Protein AF-A0A933G8J3-F1 (afdb_monomer_lite)

Secondary structure (DSSP, 8-state):
-HHHHHHHHHHHHHHHHHHHHHHHHHHHT----S-HHHHHHHHHHHHHHHHHHHHHHHHHHHHHTT-S----EETTEEE-S-HHHHHHHHHHHHHHHHHHHHHHHHHHHHHH-PPPSS-HHHHHHHHHHHHHHHHHHHHHHHHHHHHH---TTS--GGGHHHHHHHHHHHS-HHHHHHHHHHTT--TTSPPPPP-SS-HHIIIIIHHHHHHHHHHHHHHHHHHHHTTTS---HHHHHHHHHHHHHHHHHHHHHHHHHHHHHHSTTTHHHHHHHHHSEEEHHHHHHH-TTS--THHHHHH-GGGGGG--PPPS---

Sequence (315 aa):
MRGTSTLVLVVGLVLVAIGGAWIVLQHSSGAQPWGPLLSDNVLFAKSLPFLIGLGILLGLAQALGGNGFRAERRGERVRRFSVATALSHWTMTLGFLLAFATGLTEYLKGVLDVPPPLPSYILYRVHYIGASLVVLTASSLATSWLLSGDRRLLPDLKRFARELRGLAAELPRPLGSVVAGFFGLSMRRPAPPVGQFTSYERLVSFPIWVVLVGLIVLTGLVKAMRYLFPIPGELVSVASVVHVATMVMLAAKLLDHLRYVLSPSRWPLFVAMVTTWMGVKYARARHPGWAIGDEALAAEPSLASKVVAEPADAH

pLDDT: mean 87.59, std 13.93, range [36.5, 98.69]

Foldseek 3Di:
DVVVLVVLLVQLVVLLVQLVVQLVCLVPVPPDPDDLQLSLLLNLLSNLSNLLSLLSVLLSCCLVVPQVDDLDDDPQKTFLGDPSQLVLVVLLVQLLVQLLVLLVQVVCCVPVVDDRPDDNSVSSNSNSSSLSSLSSSLSSNVNNCVRNVDCVLADPPVCNLLLLLQVLVVDDVVVSVVSCVVVVRDNVDDRPFAESHGSCSHPPLPVLCNVLSVLLSVLVSLCSCVSVDVRDPVSVVVSVVSNSVSSVVVVVSVVVVCVQCVPPLNVQVVVCSNVSMGGNVSCCVRRVNYQHDVSVCVVDVVSVVPDPPDDPDDD

Radius of gyration: 22.68 Å; chains: 1; bounding box: 63×50×71 Å

Structure (mmCIF, N/CA/C/O backbone):
data_AF-A0A933G8J3-F1
#
_entry.id   AF-A0A933G8J3-F1
#
loop_
_atom_site.group_PDB
_atom_site.id
_atom_site.type_symbol
_atom_site.label_atom_id
_atom_site.label_alt_id
_atom_site.label_comp_id
_atom_site.label_asym_id
_atom_site.label_entity_id
_atom_site.label_seq_id
_atom_site.pdbx_PDB_ins_code
_atom_site.Cartn_x
_atom_site.Cartn_y
_atom_site.Cartn_z
_atom_site.occupancy
_atom_site.B_iso_or_equiv
_atom_site.auth_seq_id
_atom_site.auth_comp_id
_atom_site.auth_asym_id
_atom_site.auth_atom_id
_atom_site.pdbx_PDB_model_num
ATOM 1 N N . MET A 1 1 ? -4.229 -26.229 6.604 1.00 60.59 1 MET A N 1
ATOM 2 C CA . MET A 1 1 ? -3.249 -25.132 6.801 1.00 60.59 1 MET A CA 1
ATOM 3 C C . MET A 1 1 ? -1.822 -25.522 6.418 1.00 60.59 1 MET A C 1
ATOM 5 O O . MET A 1 1 ? -1.248 -24.799 5.621 1.00 60.59 1 MET A O 1
ATOM 9 N N . ARG A 1 2 ? -1.255 -26.650 6.892 1.00 75.00 2 ARG A N 1
ATOM 10 C CA . ARG A 1 2 ? 0.147 -27.028 6.584 1.00 75.00 2 ARG A CA 1
ATOM 11 C C . ARG A 1 2 ? 0.465 -27.100 5.076 1.00 75.00 2 ARG A C 1
ATOM 13 O O . ARG A 1 2 ? 1.416 -26.465 4.651 1.00 75.00 2 ARG A O 1
ATOM 20 N N . GLY A 1 3 ? -0.374 -27.757 4.265 1.00 84.75 3 GLY A N 1
ATOM 21 C CA . GLY A 1 3 ? -0.145 -27.871 2.813 1.00 84.75 3 GLY A CA 1
ATOM 22 C C . GLY A 1 3 ? -0.134 -26.532 2.060 1.00 84.75 3 GLY A C 1
ATOM 23 O O . GLY A 1 3 ? 0.750 -26.290 1.246 1.00 84.75 3 GLY A O 1
ATOM 24 N N . THR A 1 4 ? -1.065 -25.624 2.374 1.00 86.88 4 THR A N 1
ATOM 25 C CA . THR A 1 4 ? -1.139 -24.291 1.748 1.00 86.88 4 THR A CA 1
ATOM 26 C C . THR A 1 4 ? 0.080 -23.435 2.089 1.00 86.88 4 THR A C 1
ATOM 28 O O . THR A 1 4 ? 0.651 -22.809 1.203 1.00 86.88 4 THR A O 1
ATOM 31 N N . SER A 1 5 ? 0.518 -23.431 3.352 1.00 88.75 5 SER A N 1
ATOM 32 C CA . SER A 1 5 ? 1.710 -22.683 3.771 1.00 88.75 5 SER A CA 1
ATOM 33 C C . SER A 1 5 ? 2.990 -23.219 3.124 1.00 88.75 5 SER A C 1
ATOM 35 O O . SER A 1 5 ? 3.825 -22.421 2.708 1.00 88.75 5 SER A O 1
ATOM 37 N N . THR A 1 6 ? 3.133 -24.542 2.983 1.00 91.31 6 THR A N 1
ATOM 38 C CA . THR A 1 6 ? 4.272 -25.155 2.279 1.00 91.31 6 THR A CA 1
ATOM 39 C C . THR A 1 6 ? 4.284 -24.788 0.798 1.00 91.31 6 THR A C 1
ATOM 41 O O . THR A 1 6 ? 5.331 -24.415 0.280 1.00 91.31 6 THR A O 1
ATOM 44 N N . LEU A 1 7 ? 3.130 -24.827 0.123 1.00 93.25 7 LEU A N 1
ATOM 45 C CA . LEU A 1 7 ? 3.035 -24.410 -1.278 1.00 93.25 7 LEU A CA 1
ATOM 46 C C . LEU A 1 7 ? 3.449 -22.943 -1.454 1.00 93.25 7 LEU A C 1
ATOM 48 O O . LEU A 1 7 ? 4.270 -22.636 -2.313 1.00 93.25 7 LEU A O 1
ATOM 52 N N . VAL A 1 8 ? 2.925 -22.047 -0.613 1.00 93.62 8 VAL A N 1
ATOM 53 C CA . VAL A 1 8 ? 3.266 -20.616 -0.646 1.00 93.62 8 VAL A CA 1
ATOM 54 C C . VAL A 1 8 ? 4.757 -20.386 -0.381 1.00 93.62 8 VAL A C 1
ATOM 56 O O . VAL A 1 8 ? 5.373 -19.573 -1.069 1.00 93.62 8 VAL A O 1
ATOM 59 N N . LEU A 1 9 ? 5.355 -21.124 0.561 1.00 94.94 9 LEU A N 1
ATOM 60 C CA . LEU A 1 9 ? 6.795 -21.079 0.824 1.00 94.94 9 LEU A CA 1
ATOM 61 C C . LEU A 1 9 ? 7.604 -21.471 -0.418 1.00 94.94 9 LEU A C 1
ATOM 63 O O . LEU A 1 9 ? 8.503 -20.733 -0.813 1.00 94.94 9 LEU A O 1
ATOM 67 N N . VAL A 1 10 ? 7.274 -22.606 -1.042 1.00 96.19 10 VAL A N 1
ATOM 68 C CA . VAL A 1 10 ? 7.973 -23.098 -2.239 1.00 96.19 10 VAL A CA 1
ATOM 69 C C . VAL A 1 10 ? 7.855 -22.093 -3.381 1.00 96.19 10 VAL A C 1
ATOM 71 O O . VAL A 1 10 ? 8.866 -21.741 -3.980 1.00 96.19 10 VAL A O 1
ATOM 74 N N . VAL A 1 11 ? 6.653 -21.569 -3.642 1.00 96.56 11 VAL A N 1
ATOM 75 C CA . VAL A 1 11 ? 6.435 -20.541 -4.673 1.00 96.56 11 VAL A CA 1
ATOM 76 C C . VAL A 1 11 ? 7.271 -19.290 -4.391 1.00 96.56 11 VAL A C 1
ATOM 78 O O . VAL A 1 11 ? 7.955 -18.803 -5.290 1.00 96.56 11 VAL A O 1
ATOM 81 N N . GLY A 1 12 ? 7.266 -18.794 -3.150 1.00 95.69 12 GLY A N 1
ATOM 82 C CA . GLY A 1 12 ? 8.074 -17.641 -2.751 1.00 95.69 12 GLY A CA 1
ATOM 83 C C . GLY A 1 12 ? 9.571 -17.866 -2.982 1.00 95.69 12 GLY A C 1
ATOM 84 O O . GLY A 1 12 ? 10.225 -17.029 -3.602 1.00 95.69 12 GLY A O 1
ATOM 85 N N . LEU A 1 13 ? 10.103 -19.017 -2.555 1.00 97.44 13 LEU A N 1
ATOM 86 C CA . LEU A 1 13 ? 11.516 -19.376 -2.730 1.00 97.44 13 LEU A CA 1
ATOM 87 C C . LEU A 1 13 ? 11.907 -19.516 -4.205 1.00 97.44 13 LEU A C 1
ATOM 89 O O . LEU A 1 13 ? 12.947 -19.000 -4.608 1.00 97.44 13 LEU A O 1
ATOM 93 N N . VAL A 1 14 ? 11.072 -20.169 -5.019 1.00 97.44 14 VAL A N 1
ATOM 94 C CA . VAL A 1 14 ? 11.313 -20.331 -6.462 1.00 97.44 14 VAL A CA 1
ATOM 95 C C . VAL A 1 14 ? 11.359 -18.971 -7.158 1.00 97.44 14 VAL A C 1
ATOM 97 O O . VAL A 1 14 ? 12.277 -18.713 -7.933 1.00 97.44 14 VAL A O 1
ATOM 100 N N . LEU A 1 15 ? 10.419 -18.073 -6.855 1.00 97.19 15 LEU A N 1
ATOM 101 C CA . LEU A 1 15 ? 10.388 -16.734 -7.445 1.00 97.19 15 LEU A CA 1
ATOM 102 C C . LEU A 1 15 ? 11.595 -15.878 -7.031 1.00 97.19 15 LEU A C 1
ATOM 104 O O . LEU A 1 15 ? 12.175 -15.198 -7.881 1.00 97.19 15 LEU A O 1
ATOM 108 N N . VAL A 1 16 ? 12.018 -15.958 -5.763 1.00 97.31 16 VAL A N 1
ATOM 109 C CA . VAL A 1 16 ? 13.254 -15.316 -5.283 1.00 97.31 16 VAL A CA 1
ATOM 110 C C . VAL A 1 16 ? 14.476 -15.872 -6.010 1.00 97.31 16 VAL A C 1
ATOM 112 O O . VAL A 1 16 ? 15.290 -15.091 -6.498 1.00 97.31 16 VAL A O 1
ATOM 115 N N . ALA A 1 17 ? 14.600 -17.194 -6.130 1.00 96.00 17 ALA A N 1
ATOM 116 C CA . ALA A 1 17 ? 15.738 -17.825 -6.795 1.00 96.00 17 ALA A CA 1
ATOM 117 C C . ALA A 1 17 ? 15.809 -17.450 -8.283 1.00 96.00 17 ALA A C 1
ATOM 119 O O . ALA A 1 17 ? 16.858 -17.017 -8.758 1.00 96.00 17 ALA A O 1
ATOM 120 N N . ILE A 1 18 ? 14.684 -17.543 -9.002 1.00 93.81 18 ILE A N 1
ATOM 121 C CA . ILE A 1 18 ? 14.598 -17.179 -10.423 1.00 93.81 18 ILE A CA 1
ATOM 122 C C . ILE A 1 18 ? 14.918 -15.695 -10.612 1.00 93.81 18 ILE A C 1
ATOM 124 O O . ILE A 1 18 ? 15.780 -15.350 -11.418 1.00 93.81 18 ILE A O 1
ATOM 128 N N . GLY A 1 19 ? 14.255 -14.804 -9.870 1.00 91.75 19 GLY A N 1
ATOM 129 C CA . GLY A 1 19 ? 14.480 -13.365 -9.999 1.00 91.75 19 GLY A CA 1
ATOM 130 C C . GLY A 1 19 ? 15.902 -12.949 -9.606 1.00 91.75 19 GLY A C 1
ATOM 131 O O . GLY A 1 19 ? 16.514 -12.133 -10.291 1.00 91.75 19 GLY A O 1
ATOM 132 N N . GLY A 1 20 ? 16.462 -13.556 -8.556 1.00 91.94 20 GLY A N 1
ATOM 133 C CA . GLY A 1 20 ? 17.846 -13.335 -8.135 1.00 91.94 20 GLY A CA 1
ATOM 134 C C . GLY A 1 20 ? 18.851 -13.779 -9.198 1.00 91.94 20 GLY A C 1
ATOM 135 O O . GLY A 1 20 ? 19.760 -13.019 -9.536 1.00 91.94 20 GLY A O 1
ATOM 136 N N . ALA A 1 21 ? 18.644 -14.957 -9.794 1.00 91.81 21 ALA A N 1
ATOM 137 C CA . ALA A 1 21 ? 19.464 -15.437 -10.902 1.00 91.81 21 ALA A CA 1
ATOM 138 C C . ALA A 1 21 ? 19.409 -14.477 -12.100 1.00 91.81 21 ALA A C 1
ATOM 140 O O . ALA A 1 21 ? 20.453 -14.136 -12.647 1.00 91.81 21 ALA A O 1
ATOM 141 N N . TRP A 1 22 ? 18.227 -13.967 -12.467 1.00 88.69 22 TRP A N 1
ATOM 142 C CA . TRP A 1 22 ? 18.093 -12.984 -13.548 1.00 88.69 22 TRP A CA 1
ATOM 143 C C . TRP A 1 22 ? 18.853 -11.684 -13.285 1.00 88.69 22 TRP A C 1
ATOM 145 O O . TRP A 1 22 ? 19.481 -11.158 -14.204 1.00 88.69 22 TRP A O 1
ATOM 155 N N . ILE A 1 23 ? 18.821 -11.174 -12.052 1.00 86.50 23 ILE A N 1
ATOM 156 C CA . ILE A 1 23 ? 19.564 -9.966 -11.665 1.00 86.50 23 ILE A CA 1
ATOM 157 C C . ILE A 1 23 ? 21.076 -10.208 -11.794 1.00 86.50 23 ILE A C 1
ATOM 159 O O . ILE A 1 23 ? 21.775 -9.402 -12.414 1.00 86.50 23 ILE A O 1
ATOM 163 N N . VAL A 1 24 ? 21.578 -11.333 -11.272 1.00 87.62 24 VAL A N 1
ATOM 164 C CA . VAL A 1 24 ? 23.007 -11.691 -11.331 1.00 87.62 24 VAL A CA 1
ATOM 165 C C . VAL A 1 24 ? 23.466 -11.931 -12.768 1.00 87.62 24 VAL A C 1
ATOM 167 O O . VAL A 1 24 ? 24.502 -11.405 -13.174 1.00 87.62 24 VAL A O 1
ATOM 170 N N . LEU A 1 25 ? 22.694 -12.675 -13.563 1.00 86.94 25 LEU A N 1
ATOM 171 C CA . LEU A 1 25 ? 22.991 -12.929 -14.976 1.00 86.94 25 LEU A CA 1
ATOM 172 C C . LEU A 1 25 ? 23.020 -11.626 -15.779 1.00 86.94 25 LEU A C 1
ATOM 174 O O . LEU A 1 25 ? 23.928 -11.418 -16.579 1.00 86.94 25 LEU A O 1
ATOM 178 N N . GLN A 1 26 ? 22.080 -10.709 -15.532 1.00 82.94 26 GLN A N 1
ATOM 179 C CA . GLN A 1 26 ? 22.076 -9.410 -16.202 1.00 82.94 26 GLN A CA 1
ATOM 180 C C . GLN A 1 26 ? 23.323 -8.590 -15.849 1.00 82.94 26 GLN A C 1
ATOM 182 O O . GLN A 1 26 ? 23.945 -8.023 -16.746 1.00 82.94 26 GLN A O 1
ATOM 187 N N . HIS A 1 27 ? 23.698 -8.535 -14.568 1.00 79.94 27 HIS A N 1
ATOM 188 C CA . HIS A 1 27 ? 24.878 -7.797 -14.116 1.00 79.94 27 HIS A CA 1
ATOM 189 C C . HIS A 1 27 ? 26.185 -8.396 -14.659 1.00 79.94 27 HIS A C 1
ATOM 191 O O . HIS A 1 27 ? 27.044 -7.664 -15.142 1.00 79.94 27 HIS A O 1
ATOM 197 N N . SER A 1 28 ? 26.313 -9.724 -14.629 1.00 83.62 28 SER A N 1
ATOM 198 C CA . SER A 1 28 ? 27.520 -10.446 -15.062 1.00 83.62 28 SER A CA 1
ATOM 199 C C . SER A 1 28 ? 27.681 -10.549 -16.578 1.00 83.62 28 SER A C 1
ATOM 201 O O . SER A 1 28 ? 28.798 -10.724 -17.052 1.00 83.62 28 SER A O 1
ATOM 203 N N . SER A 1 29 ? 26.601 -10.408 -17.354 1.00 80.44 29 SER A N 1
ATOM 204 C CA . SER A 1 29 ? 26.656 -10.547 -18.815 1.00 80.44 29 SER A CA 1
ATOM 205 C C . SER A 1 29 ? 27.529 -9.506 -19.525 1.00 80.44 29 SER A C 1
ATOM 207 O O . SER A 1 29 ? 27.867 -9.706 -20.688 1.00 80.44 29 SER A O 1
ATOM 209 N N . GLY A 1 30 ? 27.822 -8.360 -18.893 1.00 70.75 30 GLY A N 1
ATOM 210 C CA . GLY A 1 30 ? 28.474 -7.214 -19.548 1.00 70.75 30 GLY A CA 1
ATOM 211 C C . GLY A 1 30 ? 27.665 -6.608 -20.711 1.00 70.75 30 GLY A C 1
ATOM 212 O O . GLY A 1 30 ? 28.054 -5.592 -21.282 1.00 70.75 30 GLY A O 1
ATOM 213 N N . ALA A 1 31 ? 26.515 -7.199 -21.048 1.00 63.09 31 ALA A N 1
ATOM 214 C CA . ALA A 1 31 ? 25.652 -6.826 -22.150 1.00 63.09 31 ALA A CA 1
ATOM 215 C C . ALA A 1 31 ? 24.645 -5.777 -21.672 1.00 63.09 31 ALA A C 1
ATOM 217 O O . ALA A 1 31 ? 23.522 -6.082 -21.269 1.00 63.09 31 ALA A O 1
ATOM 218 N N . GLN A 1 32 ? 25.059 -4.515 -21.715 1.00 65.06 32 GLN A N 1
ATOM 219 C CA . GLN A 1 32 ? 24.147 -3.378 -21.589 1.00 65.06 32 GLN A CA 1
ATOM 220 C C . GLN A 1 32 ? 24.348 -2.421 -22.774 1.00 65.06 32 GLN A C 1
ATOM 222 O O . GLN A 1 32 ? 24.765 -1.284 -22.570 1.00 65.06 32 GLN A O 1
ATOM 227 N N . PRO A 1 33 ? 24.058 -2.831 -24.027 1.00 58.16 33 PRO A N 1
ATOM 228 C CA . PRO A 1 33 ? 24.183 -1.953 -25.196 1.00 58.16 33 PRO A CA 1
ATOM 229 C C . PRO A 1 33 ? 23.057 -0.897 -25.266 1.00 58.16 33 PRO A C 1
ATOM 231 O O . PRO A 1 33 ? 22.777 -0.346 -26.327 1.00 58.16 33 PRO A O 1
ATOM 234 N N . TRP A 1 34 ? 22.356 -0.647 -24.157 1.00 75.12 34 TRP A N 1
ATOM 235 C CA . TRP A 1 34 ? 21.139 0.153 -24.098 1.00 75.12 34 TRP A CA 1
ATOM 236 C C . TRP A 1 34 ? 21.378 1.475 -23.374 1.00 75.12 34 TRP A C 1
ATOM 238 O O . TRP A 1 34 ? 22.158 1.550 -22.427 1.00 75.12 34 TRP A O 1
ATOM 248 N N . GLY A 1 35 ? 20.642 2.516 -23.771 1.00 82.00 35 GLY A N 1
ATOM 249 C CA . GLY A 1 35 ? 20.628 3.774 -23.028 1.00 82.00 35 GLY A CA 1
ATOM 250 C C . GLY A 1 35 ? 20.136 3.584 -21.579 1.00 82.00 35 GLY A C 1
ATOM 251 O O . GLY A 1 35 ? 19.367 2.651 -21.317 1.00 82.00 35 GLY A O 1
ATOM 252 N N . PRO A 1 36 ? 20.505 4.482 -20.640 1.00 80.75 36 PRO A N 1
ATOM 253 C CA . PRO A 1 36 ? 20.225 4.323 -19.207 1.00 80.75 36 PRO A CA 1
ATOM 254 C C . PRO A 1 36 ? 18.758 4.015 -18.879 1.00 80.75 36 PRO A C 1
ATOM 256 O O . PRO A 1 36 ? 18.474 3.128 -18.084 1.00 80.75 36 PRO A O 1
ATOM 259 N N . LEU A 1 37 ? 17.818 4.679 -19.560 1.00 83.88 37 LEU A N 1
ATOM 260 C CA . LEU A 1 37 ? 16.379 4.477 -19.363 1.00 83.88 37 LEU A CA 1
ATOM 261 C C . LEU A 1 37 ? 15.915 3.063 -19.725 1.00 83.88 37 LEU A C 1
ATOM 263 O O . LEU A 1 37 ? 15.152 2.453 -18.981 1.00 83.88 37 LEU A O 1
ATOM 267 N N . LEU A 1 38 ? 16.352 2.538 -20.873 1.00 86.12 38 LEU A N 1
ATOM 268 C CA . LEU A 1 38 ? 15.964 1.196 -21.306 1.00 86.12 38 LEU A CA 1
ATOM 269 C C . LEU A 1 38 ? 16.591 0.135 -20.394 1.00 86.12 38 LEU A C 1
ATOM 271 O O . LEU A 1 38 ? 15.916 -0.831 -20.047 1.00 86.12 38 LEU A O 1
ATOM 275 N N . SER A 1 39 ? 17.834 0.354 -19.955 1.00 85.25 39 SER A N 1
ATOM 276 C CA . SER A 1 39 ? 18.496 -0.514 -18.977 1.00 85.25 39 SER A CA 1
ATOM 277 C C . SER A 1 39 ? 17.722 -0.572 -17.654 1.00 85.25 39 SER A C 1
ATOM 279 O O . SER A 1 39 ? 17.385 -1.664 -17.193 1.00 85.25 39 SER A O 1
ATOM 281 N N . ASP A 1 40 ? 17.341 0.584 -17.099 1.00 86.62 40 ASP A N 1
ATOM 282 C CA . ASP A 1 40 ? 16.584 0.662 -15.844 1.00 86.62 40 ASP A CA 1
ATOM 283 C C . ASP A 1 40 ? 15.207 -0.025 -15.969 1.00 86.62 40 ASP A C 1
ATOM 285 O O . ASP A 1 40 ? 14.792 -0.764 -15.073 1.00 86.62 40 ASP A O 1
ATOM 289 N N . ASN A 1 41 ? 14.521 0.151 -17.106 1.00 89.69 41 ASN A N 1
ATOM 290 C CA . ASN A 1 41 ? 13.234 -0.495 -17.389 1.00 89.69 41 ASN A CA 1
ATOM 291 C C . ASN A 1 41 ? 13.338 -2.027 -17.410 1.00 89.69 41 ASN A C 1
ATOM 293 O O . ASN A 1 41 ? 12.527 -2.719 -16.792 1.00 89.69 41 ASN A O 1
ATOM 297 N N . VAL A 1 42 ? 14.332 -2.556 -18.131 1.00 89.56 42 VAL A N 1
ATOM 298 C CA . VAL A 1 42 ? 14.564 -4.003 -18.246 1.00 89.56 42 VAL A CA 1
ATOM 299 C C . VAL A 1 42 ? 14.980 -4.581 -16.896 1.00 89.56 42 VAL A C 1
ATOM 301 O O . VAL A 1 42 ? 14.481 -5.640 -16.512 1.00 89.56 42 VAL A O 1
ATOM 304 N N . LEU A 1 43 ? 15.850 -3.889 -16.154 1.00 88.56 43 LEU A N 1
ATOM 305 C CA . LEU A 1 43 ? 16.279 -4.319 -14.825 1.00 88.56 43 LEU A CA 1
ATOM 306 C C . LEU A 1 43 ? 15.098 -4.396 -13.852 1.00 88.56 43 LEU A C 1
ATOM 308 O O . LEU A 1 43 ? 14.944 -5.411 -13.172 1.00 88.56 43 LEU A O 1
ATOM 312 N N . PHE A 1 44 ? 14.245 -3.368 -13.814 1.00 92.50 44 PHE A N 1
ATOM 313 C CA . PHE A 1 44 ? 13.044 -3.381 -12.981 1.00 92.50 44 PHE A CA 1
ATOM 314 C C . PHE A 1 44 ? 12.099 -4.521 -13.375 1.00 92.50 44 PHE A C 1
ATOM 316 O O . PHE A 1 44 ? 11.675 -5.290 -12.519 1.00 92.50 44 PHE A O 1
ATOM 323 N N . ALA A 1 45 ? 11.819 -4.700 -14.669 1.00 93.44 45 ALA A N 1
ATOM 324 C CA . ALA A 1 45 ? 10.947 -5.782 -15.124 1.00 93.44 45 ALA A CA 1
ATOM 325 C C . ALA A 1 45 ? 11.492 -7.171 -14.733 1.00 93.44 45 ALA A C 1
ATOM 327 O O . ALA A 1 45 ? 10.736 -8.032 -14.280 1.00 93.44 45 ALA A O 1
ATOM 328 N N . LYS A 1 46 ? 12.811 -7.382 -14.843 1.00 91.50 46 LYS A N 1
ATOM 329 C CA . LYS A 1 46 ? 13.471 -8.638 -14.448 1.00 91.50 46 LYS A CA 1
ATOM 330 C C . LYS A 1 46 ? 13.536 -8.847 -12.935 1.00 91.50 46 LYS A C 1
ATOM 332 O O . LYS A 1 46 ? 13.625 -9.994 -12.501 1.00 91.50 46 LYS A O 1
ATOM 337 N N . SER A 1 47 ? 13.477 -7.786 -12.129 1.00 92.94 47 SER A N 1
ATOM 338 C CA . SER A 1 47 ? 13.482 -7.897 -10.665 1.00 92.94 47 SER A CA 1
ATOM 339 C C . SER A 1 47 ? 12.100 -8.198 -10.073 1.00 92.94 47 SER A C 1
ATOM 341 O O . SER A 1 47 ? 12.013 -8.619 -8.918 1.00 92.94 47 SER A O 1
ATOM 343 N N . LEU A 1 48 ? 11.016 -8.064 -10.848 1.00 95.38 48 LEU A N 1
ATOM 344 C CA . LEU A 1 48 ? 9.648 -8.309 -10.374 1.00 95.38 48 LEU A CA 1
ATOM 345 C C . LEU A 1 48 ? 9.436 -9.703 -9.756 1.00 95.38 48 LEU A C 1
ATOM 347 O O . LEU A 1 48 ? 8.871 -9.752 -8.661 1.00 95.38 48 LEU A O 1
ATOM 351 N N . PRO A 1 49 ? 9.900 -10.828 -10.346 1.00 96.31 49 PRO A N 1
ATOM 352 C CA . PRO A 1 49 ? 9.780 -12.137 -9.703 1.00 96.31 49 PRO A CA 1
ATOM 353 C C . PRO A 1 49 ? 10.465 -12.179 -8.334 1.00 96.31 49 PRO A C 1
ATOM 355 O O . PRO A 1 49 ? 9.887 -12.699 -7.384 1.00 96.31 49 PRO A O 1
ATOM 358 N N . PHE A 1 50 ? 11.645 -11.564 -8.201 1.00 97.06 50 PHE A N 1
ATOM 359 C CA . PHE A 1 50 ? 12.358 -11.491 -6.926 1.00 97.06 50 PHE A CA 1
ATOM 360 C C . PHE A 1 50 ? 11.550 -10.715 -5.881 1.00 97.06 50 PHE A C 1
ATOM 362 O O . PHE A 1 50 ? 11.354 -11.199 -4.768 1.00 97.06 50 PHE A O 1
ATOM 369 N N . LEU A 1 51 ? 11.039 -9.535 -6.245 1.00 97.81 51 LEU A N 1
ATOM 370 C CA . LEU A 1 51 ? 10.254 -8.677 -5.352 1.00 97.81 51 LEU A CA 1
ATOM 371 C C . LEU A 1 51 ? 8.944 -9.341 -4.913 1.00 97.81 51 LEU A C 1
ATOM 373 O O . LEU A 1 51 ? 8.597 -9.302 -3.733 1.00 97.81 51 LEU A O 1
ATOM 377 N N . ILE A 1 52 ? 8.232 -9.975 -5.848 1.00 98.19 52 ILE A N 1
ATOM 378 C CA . ILE A 1 52 ? 6.993 -10.708 -5.562 1.00 98.19 52 ILE A CA 1
ATOM 379 C C . ILE A 1 52 ? 7.295 -11.907 -4.661 1.00 98.19 52 ILE A C 1
ATOM 381 O O . ILE A 1 52 ? 6.626 -12.084 -3.644 1.00 98.19 52 ILE A O 1
ATOM 385 N N . GLY A 1 53 ? 8.324 -12.694 -4.987 1.00 98.06 53 GLY A N 1
ATOM 386 C CA . GLY A 1 53 ? 8.754 -13.838 -4.185 1.00 98.06 53 GLY A CA 1
ATOM 387 C C . GLY A 1 53 ? 9.135 -13.439 -2.761 1.00 98.06 53 GLY A C 1
ATOM 388 O O . GLY A 1 53 ? 8.645 -14.033 -1.801 1.00 98.06 53 GLY A O 1
ATOM 389 N N . LEU A 1 54 ? 9.934 -12.380 -2.603 1.00 98.25 54 LEU A N 1
ATOM 390 C CA . LEU A 1 54 ? 10.310 -11.856 -1.291 1.00 98.25 54 LEU A CA 1
ATOM 391 C C . LEU A 1 54 ? 9.080 -11.360 -0.522 1.00 98.25 54 LEU A C 1
ATOM 393 O O . LEU A 1 54 ? 8.935 -11.654 0.664 1.00 98.25 54 LEU A O 1
ATOM 397 N N . GLY A 1 55 ? 8.161 -10.670 -1.199 1.00 98.06 55 GLY A N 1
ATOM 398 C CA . GLY A 1 55 ? 6.895 -10.238 -0.616 1.00 98.06 55 GLY A CA 1
ATOM 399 C C . GLY A 1 55 ? 6.066 -11.421 -0.119 1.00 98.06 55 GLY A C 1
ATOM 400 O O . GLY A 1 55 ? 5.583 -11.392 1.008 1.00 98.06 55 GLY A O 1
ATOM 401 N N . ILE A 1 56 ? 5.969 -12.500 -0.899 1.00 98.19 56 ILE A N 1
ATOM 402 C CA . ILE A 1 56 ? 5.299 -13.744 -0.495 1.00 98.19 56 ILE A CA 1
ATOM 403 C C . ILE A 1 56 ? 5.928 -14.326 0.779 1.00 98.19 56 ILE A C 1
ATOM 405 O O . ILE A 1 56 ? 5.209 -14.650 1.727 1.00 98.19 56 ILE A O 1
ATOM 409 N N . LEU A 1 57 ? 7.258 -14.417 0.845 1.00 97.25 57 LEU A N 1
ATOM 410 C CA . LEU A 1 57 ? 7.959 -14.939 2.025 1.00 97.25 57 LEU A CA 1
ATOM 411 C C . LEU A 1 57 ? 7.728 -14.070 3.267 1.00 97.25 57 LEU A C 1
ATOM 413 O O . LEU A 1 57 ? 7.462 -14.599 4.349 1.00 97.25 57 LEU A O 1
ATOM 417 N N . LEU A 1 58 ? 7.761 -12.743 3.114 1.00 96.12 58 LEU A N 1
ATOM 418 C CA . LEU A 1 58 ? 7.435 -11.812 4.193 1.00 96.12 58 LEU A CA 1
ATOM 419 C C . LEU A 1 58 ? 5.983 -11.986 4.649 1.00 96.12 58 LEU A C 1
ATOM 421 O O . LEU A 1 58 ? 5.730 -12.091 5.846 1.00 96.12 58 LEU A O 1
ATOM 425 N N . GLY A 1 59 ? 5.031 -12.089 3.723 1.00 94.88 59 GLY A N 1
ATOM 426 C CA . GLY A 1 59 ? 3.620 -12.293 4.047 1.00 94.88 59 GLY A CA 1
ATOM 427 C C . GLY A 1 59 ? 3.349 -13.624 4.753 1.00 94.88 59 GLY A C 1
ATOM 428 O O . GLY A 1 59 ? 2.540 -13.679 5.681 1.00 94.88 59 GLY A O 1
ATOM 429 N N . LEU A 1 60 ? 4.068 -14.685 4.374 1.00 94.25 60 LEU A N 1
ATOM 430 C CA . LEU A 1 60 ? 4.058 -15.967 5.078 1.00 94.25 60 LEU A CA 1
ATOM 431 C C . LEU A 1 60 ? 4.605 -15.822 6.503 1.00 94.25 60 LEU A C 1
ATOM 433 O O . LEU A 1 60 ? 3.942 -16.249 7.448 1.00 94.25 60 LEU A O 1
ATOM 437 N N . ALA A 1 61 ? 5.770 -15.191 6.672 1.00 91.75 61 ALA A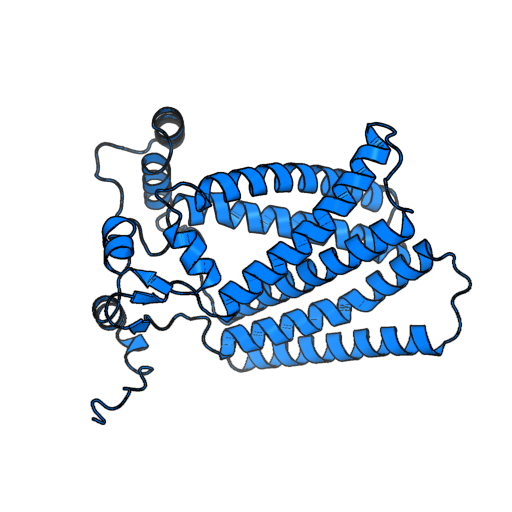 N 1
ATOM 438 C CA . ALA A 1 61 ? 6.358 -14.948 7.989 1.00 91.75 61 ALA A CA 1
ATOM 439 C C . ALA A 1 61 ? 5.411 -14.134 8.886 1.00 91.75 61 ALA A C 1
ATOM 441 O O . ALA A 1 61 ? 5.222 -14.457 10.057 1.00 91.75 61 ALA A O 1
ATOM 442 N N . GLN A 1 62 ? 4.739 -13.135 8.317 1.00 90.25 62 GLN A N 1
ATOM 443 C CA . GLN A 1 62 ? 3.718 -12.339 8.991 1.00 90.25 62 GLN A CA 1
ATOM 444 C C . GLN A 1 62 ? 2.487 -13.161 9.413 1.00 90.25 62 GLN A C 1
ATOM 446 O O . GLN A 1 62 ? 1.970 -12.990 10.521 1.00 90.25 62 GLN A O 1
ATOM 451 N N . ALA A 1 63 ? 2.012 -14.065 8.552 1.00 88.75 63 ALA A N 1
ATOM 452 C CA . ALA A 1 63 ? 0.891 -14.947 8.871 1.00 88.75 63 ALA A CA 1
ATOM 453 C C . ALA A 1 63 ? 1.249 -15.950 9.981 1.00 88.75 63 ALA A C 1
ATOM 455 O O . ALA A 1 63 ? 0.460 -16.145 10.906 1.00 88.75 63 ALA A O 1
ATOM 456 N N . LEU A 1 64 ? 2.444 -16.547 9.919 1.00 85.50 64 LEU A N 1
ATOM 457 C CA . LEU A 1 64 ? 2.938 -17.505 10.917 1.00 85.50 64 LEU A CA 1
ATOM 458 C C . LEU A 1 64 ? 3.265 -16.837 12.258 1.00 85.50 64 LEU A C 1
ATOM 460 O O . LEU A 1 64 ? 2.952 -17.388 13.310 1.00 85.50 64 LEU A O 1
ATOM 464 N N . GLY A 1 65 ? 3.839 -15.632 12.220 1.00 75.56 65 GLY A N 1
ATOM 465 C CA . GLY A 1 65 ? 4.182 -14.825 13.394 1.00 75.56 65 GLY A CA 1
ATOM 466 C C . GLY A 1 65 ? 2.978 -14.234 14.132 1.00 75.56 65 GLY A C 1
ATOM 467 O O . GLY A 1 65 ? 3.155 -13.525 15.119 1.00 75.56 65 GLY A O 1
ATOM 468 N N . GLY A 1 66 ? 1.751 -14.519 13.683 1.00 63.44 66 GLY A N 1
ATOM 469 C CA . GLY A 1 66 ? 0.542 -14.119 14.389 1.00 63.44 66 GLY A CA 1
ATOM 470 C C . GLY A 1 66 ? 0.111 -12.680 14.115 1.00 63.44 66 GLY A C 1
ATOM 471 O O . GLY A 1 66 ? -0.284 -11.975 15.041 1.00 63.44 66 GLY A O 1
ATOM 472 N N . ASN A 1 67 ? 0.063 -12.253 12.845 1.00 54.94 67 ASN A N 1
ATOM 473 C CA . ASN A 1 67 ? -0.744 -11.077 12.465 1.00 54.94 67 ASN A CA 1
ATOM 474 C C . ASN A 1 67 ? -2.217 -11.180 12.935 1.00 54.94 67 ASN A C 1
ATOM 476 O O . ASN A 1 67 ? -2.903 -10.162 13.046 1.00 54.94 67 ASN A O 1
ATOM 480 N N . GLY A 1 68 ? -2.672 -12.386 13.307 1.00 51.84 68 GLY A N 1
ATOM 481 C CA . GLY A 1 68 ? -3.773 -12.610 14.243 1.00 51.84 68 GLY A CA 1
ATOM 482 C C . GLY A 1 68 ? -3.445 -12.050 15.629 1.00 51.84 68 GLY A C 1
ATOM 483 O O . GLY A 1 68 ? -3.018 -12.768 16.525 1.00 51.84 68 GLY A O 1
ATOM 484 N N . PHE A 1 69 ? -3.606 -10.738 15.745 1.00 55.81 69 PHE A N 1
ATOM 485 C CA . PHE A 1 69 ? -3.689 -9.944 16.963 1.00 55.81 69 PHE A CA 1
ATOM 486 C C . PHE A 1 69 ? -3.904 -10.757 18.248 1.00 55.81 69 PHE A C 1
ATOM 488 O O . PHE A 1 69 ? -4.983 -11.295 18.484 1.00 55.81 69 PHE A O 1
ATOM 495 N N . ARG A 1 70 ? -2.897 -10.764 19.125 1.00 58.03 70 ARG A N 1
ATOM 496 C CA . ARG A 1 70 ? -3.137 -10.966 20.555 1.00 58.03 70 ARG A CA 1
ATOM 497 C C . ARG A 1 70 ? -3.685 -9.648 21.089 1.00 58.03 70 ARG A C 1
ATOM 499 O O . ARG A 1 70 ? -3.059 -8.612 20.863 1.00 58.03 70 ARG A O 1
ATOM 506 N N . ALA A 1 71 ? -4.842 -9.677 21.748 1.00 63.28 71 ALA A N 1
ATOM 507 C CA . ALA A 1 71 ? -5.379 -8.526 22.465 1.00 63.28 71 ALA A CA 1
ATOM 508 C C . ALA A 1 71 ? -4.455 -8.188 23.636 1.00 63.28 71 ALA A C 1
ATOM 510 O O . ALA A 1 71 ? -4.670 -8.596 24.769 1.00 63.28 71 ALA A O 1
ATOM 511 N N . GLU A 1 72 ? -3.366 -7.493 23.325 1.00 76.94 72 GLU A N 1
ATOM 512 C CA . GLU A 1 72 ? -2.323 -7.171 24.279 1.00 76.94 72 GLU A CA 1
ATOM 513 C C . GLU A 1 72 ? -2.665 -5.837 24.936 1.00 76.94 72 GLU A C 1
ATOM 515 O O . GLU A 1 72 ? -2.740 -4.788 24.282 1.00 76.94 72 GLU A O 1
ATOM 520 N N . ARG A 1 73 ? -2.899 -5.888 26.244 1.00 83.19 73 ARG A N 1
ATOM 521 C CA . ARG A 1 73 ? -3.089 -4.718 27.091 1.00 83.19 73 ARG A CA 1
ATOM 522 C C . ARG A 1 73 ? -1.887 -4.596 28.019 1.00 83.19 73 ARG A C 1
ATOM 524 O O . ARG A 1 73 ? -1.494 -5.572 28.643 1.00 83.19 73 ARG A O 1
ATOM 531 N N . ARG A 1 74 ? -1.335 -3.389 28.125 1.00 85.62 74 ARG A N 1
ATOM 532 C CA . ARG A 1 74 ? -0.283 -3.031 29.086 1.00 85.62 74 ARG A CA 1
ATOM 533 C C . ARG A 1 74 ? -0.737 -1.787 29.841 1.00 85.62 74 ARG A C 1
ATOM 535 O O . ARG A 1 74 ? -0.707 -0.681 29.297 1.00 85.62 74 ARG A O 1
ATOM 542 N N . GLY A 1 75 ? -1.242 -1.981 31.061 1.00 87.12 75 GLY A N 1
ATOM 543 C CA . GLY A 1 75 ? -1.821 -0.914 31.882 1.00 87.12 75 GLY A CA 1
ATOM 544 C C . GLY A 1 75 ? -2.948 -0.157 31.164 1.00 87.12 75 GLY A C 1
ATOM 545 O O . GLY A 1 75 ? -3.973 -0.736 30.783 1.00 87.12 75 GLY A O 1
ATOM 546 N N . GLU A 1 76 ? -2.747 1.146 30.959 1.00 91.06 76 GLU A N 1
ATOM 547 C CA . GLU A 1 76 ? -3.685 2.039 30.263 1.00 91.06 76 GLU A CA 1
ATOM 548 C C . GLU A 1 76 ? -3.529 2.058 28.735 1.00 91.06 76 GLU A C 1
ATOM 550 O O . GLU A 1 76 ? -4.174 2.862 28.055 1.00 91.06 76 GLU A O 1
ATOM 555 N N . ARG A 1 77 ? -2.695 1.186 28.160 1.00 91.81 77 ARG A N 1
ATOM 556 C CA . ARG A 1 77 ? -2.515 1.073 26.710 1.00 91.81 77 ARG A CA 1
ATOM 557 C C . ARG A 1 77 ? -2.991 -0.279 26.195 1.00 91.81 77 ARG A C 1
ATOM 559 O O . ARG A 1 77 ? -2.818 -1.312 26.833 1.00 91.81 77 ARG A O 1
ATOM 566 N N . VAL A 1 78 ? -3.565 -0.262 25.003 1.00 91.00 78 VAL A N 1
ATOM 567 C CA . VAL A 1 78 ? -3.956 -1.439 24.231 1.00 91.00 78 VAL A CA 1
ATOM 568 C C . VAL A 1 78 ? -3.240 -1.403 22.891 1.00 91.00 78 VAL A C 1
ATOM 570 O O . VAL A 1 78 ? -3.124 -0.349 22.253 1.00 91.00 78 VAL A O 1
ATOM 573 N N . ARG A 1 79 ? -2.733 -2.552 22.458 1.00 89.56 79 ARG A N 1
ATOM 574 C CA . ARG A 1 79 ? -2.157 -2.692 21.127 1.00 89.56 79 ARG A CA 1
ATOM 575 C C . ARG A 1 79 ? -3.284 -2.618 20.103 1.00 89.56 79 ARG A C 1
ATOM 577 O O . ARG A 1 79 ? -4.306 -3.271 20.271 1.00 89.56 79 ARG A O 1
ATOM 584 N N . ARG A 1 80 ? -3.136 -1.819 19.047 1.00 89.75 80 ARG A N 1
ATOM 585 C CA . ARG A 1 80 ? -4.127 -1.741 17.954 1.00 89.75 80 ARG A CA 1
ATOM 586 C C . ARG A 1 80 ? -3.643 -2.449 16.696 1.00 89.75 80 ARG A C 1
ATOM 588 O O . ARG A 1 80 ? -4.438 -3.102 16.028 1.00 89.75 80 ARG A O 1
ATOM 595 N N . PHE A 1 81 ? -2.353 -2.328 16.396 1.00 89.19 81 PHE A N 1
ATOM 596 C CA . PHE A 1 81 ? -1.725 -2.891 15.203 1.00 89.19 81 PHE A CA 1
ATOM 597 C C . PHE A 1 81 ? -0.586 -3.839 15.593 1.00 89.19 81 PHE A C 1
ATOM 599 O O . PHE A 1 81 ? 0.049 -3.668 16.634 1.00 89.19 81 PHE A O 1
ATOM 606 N N . SER A 1 82 ? -0.301 -4.848 14.768 1.00 87.62 82 SER A N 1
ATOM 607 C CA . SER A 1 82 ? 0.955 -5.593 14.908 1.00 87.62 82 SER A CA 1
ATOM 608 C C . SER A 1 82 ? 2.124 -4.726 14.425 1.00 87.62 82 SER A C 1
ATOM 610 O O . SER A 1 82 ? 1.938 -3.823 13.607 1.00 87.62 82 SER A O 1
ATOM 612 N N . VAL A 1 83 ? 3.345 -5.013 14.892 1.00 89.25 83 VAL A N 1
ATOM 613 C CA . VAL A 1 83 ? 4.556 -4.346 14.368 1.00 89.25 83 VAL A CA 1
ATOM 614 C C . VAL A 1 83 ? 4.687 -4.582 12.865 1.00 89.25 83 VAL A C 1
ATOM 616 O O . VAL A 1 83 ? 4.955 -3.646 12.123 1.00 89.25 83 VAL A O 1
ATOM 619 N N . ALA A 1 84 ? 4.400 -5.797 12.392 1.00 89.81 84 ALA A N 1
ATOM 620 C CA . ALA A 1 84 ? 4.413 -6.103 10.967 1.00 89.81 84 ALA A CA 1
ATOM 621 C C . ALA A 1 84 ? 3.392 -5.281 10.161 1.00 89.81 84 ALA A C 1
ATOM 623 O O . ALA A 1 84 ? 3.701 -4.856 9.048 1.00 89.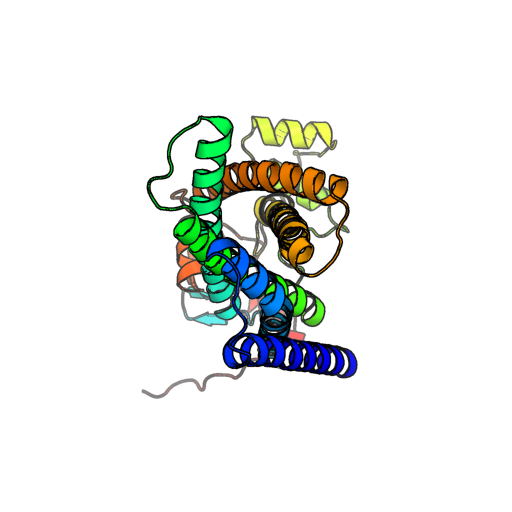81 84 ALA A O 1
ATOM 624 N N . THR A 1 85 ? 2.208 -5.004 10.724 1.00 90.56 85 THR A N 1
ATOM 625 C CA . THR A 1 85 ? 1.211 -4.125 10.090 1.00 90.56 85 THR A CA 1
ATOM 626 C C . THR A 1 85 ? 1.738 -2.697 9.979 1.00 90.56 85 THR A C 1
ATOM 628 O O . THR A 1 85 ? 1.659 -2.108 8.905 1.00 90.56 85 THR A O 1
ATOM 631 N N . ALA A 1 86 ? 2.309 -2.153 11.059 1.00 93.62 86 ALA A N 1
ATOM 632 C CA . ALA A 1 86 ? 2.877 -0.806 11.062 1.00 93.62 86 ALA A CA 1
ATOM 633 C C . ALA A 1 86 ? 4.042 -0.678 10.068 1.00 93.62 86 ALA A C 1
ATOM 635 O O . ALA A 1 86 ? 4.055 0.241 9.252 1.00 93.62 86 ALA A O 1
ATOM 636 N N . LEU A 1 87 ? 4.977 -1.633 10.072 1.00 94.69 87 LEU A N 1
ATOM 637 C CA . LEU A 1 87 ? 6.089 -1.660 9.120 1.00 94.69 87 LEU A CA 1
ATOM 638 C C . LEU A 1 87 ? 5.583 -1.732 7.679 1.00 94.69 87 LEU A C 1
ATOM 640 O O . LEU A 1 87 ? 5.964 -0.897 6.868 1.00 94.69 87 LEU A O 1
ATOM 644 N N . SER A 1 88 ? 4.660 -2.650 7.379 1.00 94.62 88 SER A N 1
ATOM 645 C CA . SER A 1 88 ? 4.077 -2.764 6.036 1.00 94.62 88 SER A CA 1
ATOM 646 C C . SER A 1 88 ? 3.383 -1.462 5.617 1.00 94.62 88 SER A C 1
ATOM 648 O O . SER A 1 88 ? 3.570 -0.993 4.499 1.00 94.62 88 SER A O 1
ATOM 650 N N . HIS A 1 89 ? 2.635 -0.819 6.515 1.00 96.19 89 HIS A N 1
ATOM 651 C CA . HIS A 1 89 ? 2.003 0.469 6.235 1.00 96.19 89 HIS A CA 1
ATOM 652 C C . HIS A 1 89 ? 3.028 1.556 5.872 1.00 96.19 89 HIS A C 1
ATOM 654 O O . HIS A 1 89 ? 2.843 2.273 4.885 1.00 96.19 89 HIS A O 1
ATOM 660 N N . TRP A 1 90 ? 4.118 1.680 6.634 1.00 98.00 90 TRP A N 1
ATOM 661 C CA . TRP A 1 90 ? 5.145 2.695 6.384 1.00 98.00 90 TRP A CA 1
ATOM 662 C C . TRP A 1 90 ? 6.015 2.378 5.166 1.00 98.00 90 TRP A C 1
ATOM 664 O O . TRP A 1 90 ? 6.347 3.296 4.418 1.00 98.00 90 TRP A O 1
ATOM 674 N N . THR A 1 91 ? 6.305 1.104 4.892 1.00 98.38 91 THR A N 1
ATOM 675 C CA . THR A 1 91 ? 6.967 0.683 3.647 1.00 98.38 91 THR A CA 1
ATOM 676 C C . THR A 1 91 ? 6.095 0.986 2.428 1.00 98.38 91 THR A C 1
ATOM 678 O O . THR A 1 91 ? 6.595 1.560 1.460 1.00 98.38 91 THR A O 1
ATOM 681 N N . MET A 1 92 ? 4.789 0.691 2.489 1.00 98.25 92 MET A N 1
ATOM 682 C CA . MET A 1 92 ? 3.834 1.070 1.440 1.00 98.25 92 MET A CA 1
ATOM 683 C C . MET A 1 92 ? 3.778 2.589 1.271 1.00 98.25 92 MET A C 1
ATOM 685 O O . MET A 1 92 ? 3.838 3.073 0.148 1.00 98.25 92 MET A O 1
ATOM 689 N N . THR A 1 93 ? 3.697 3.340 2.373 1.00 98.31 93 THR A N 1
ATOM 690 C CA . THR A 1 93 ? 3.663 4.811 2.350 1.00 98.31 93 THR A CA 1
ATOM 691 C C . THR A 1 93 ? 4.908 5.381 1.678 1.00 98.31 93 THR A C 1
ATOM 693 O O . THR A 1 93 ? 4.784 6.196 0.769 1.00 98.31 93 THR A O 1
ATOM 696 N N . LEU A 1 94 ? 6.102 4.934 2.074 1.00 98.69 94 LEU A N 1
ATOM 697 C CA . LEU A 1 94 ? 7.356 5.389 1.475 1.00 98.69 94 LEU A CA 1
ATOM 698 C C . LEU A 1 94 ? 7.413 5.046 -0.018 1.00 98.69 94 LEU A C 1
ATOM 700 O O . LEU A 1 94 ? 7.699 5.917 -0.837 1.00 98.69 94 LEU A O 1
ATOM 704 N N . GLY A 1 95 ? 7.090 3.800 -0.376 1.00 98.62 95 GLY A N 1
ATOM 705 C CA . GLY A 1 95 ? 7.053 3.359 -1.767 1.00 98.62 95 GLY A CA 1
ATOM 706 C C . GLY A 1 95 ? 6.091 4.180 -2.620 1.00 98.62 95 GLY A C 1
ATOM 707 O O . GLY A 1 95 ? 6.455 4.673 -3.689 1.00 98.62 95 GLY A O 1
ATOM 708 N N . PHE A 1 96 ? 4.879 4.382 -2.104 1.00 98.44 96 PHE A N 1
ATOM 709 C CA . PHE A 1 96 ? 3.850 5.187 -2.740 1.00 98.44 96 PHE A CA 1
ATOM 710 C C . PHE A 1 96 ? 4.297 6.637 -2.921 1.00 98.44 96 PHE A C 1
ATOM 712 O O . PHE A 1 96 ? 4.170 7.145 -4.024 1.00 98.44 96 PHE A O 1
ATOM 719 N N . LEU A 1 97 ? 4.849 7.299 -1.899 1.00 98.38 97 LEU A N 1
ATOM 720 C CA . LEU A 1 97 ? 5.264 8.703 -2.005 1.00 98.38 97 LEU A CA 1
ATOM 721 C C . LEU A 1 97 ? 6.383 8.906 -3.037 1.00 98.38 97 LEU A C 1
ATOM 723 O O . LEU A 1 97 ? 6.323 9.861 -3.812 1.00 98.38 97 LEU A O 1
ATOM 727 N N . LEU A 1 98 ? 7.358 7.992 -3.102 1.00 98.44 98 LEU A N 1
ATOM 728 C CA . LEU A 1 98 ? 8.428 8.036 -4.106 1.00 98.44 98 LEU A CA 1
ATOM 729 C C . LEU A 1 98 ? 7.882 7.853 -5.531 1.00 98.44 98 LEU A C 1
ATOM 731 O O . LEU A 1 98 ? 8.199 8.642 -6.426 1.00 98.44 98 LEU A O 1
ATOM 735 N N . ALA A 1 99 ? 7.031 6.844 -5.741 1.00 98.06 99 ALA A N 1
ATOM 736 C CA . ALA A 1 99 ? 6.418 6.577 -7.043 1.00 98.06 99 ALA A CA 1
ATOM 737 C C . ALA A 1 99 ? 5.418 7.673 -7.452 1.00 98.06 99 ALA A C 1
ATOM 739 O O . ALA A 1 99 ? 5.362 8.063 -8.616 1.00 98.06 99 ALA A O 1
ATOM 740 N N . PHE A 1 100 ? 4.658 8.206 -6.496 1.00 97.75 100 PHE A N 1
ATOM 741 C CA . PHE A 1 100 ? 3.675 9.261 -6.713 1.00 97.75 100 PHE A CA 1
ATOM 742 C C . PHE A 1 100 ? 4.342 10.576 -7.107 1.00 97.75 100 PHE A C 1
ATOM 744 O O . PHE A 1 100 ? 3.960 11.159 -8.113 1.00 97.75 100 PHE A O 1
ATOM 751 N N . ALA A 1 101 ? 5.359 11.029 -6.368 1.00 96.31 101 ALA A N 1
ATOM 752 C CA . ALA A 1 101 ? 6.036 12.291 -6.670 1.00 96.31 101 ALA A CA 1
ATOM 753 C C . ALA A 1 101 ? 6.696 12.270 -8.060 1.00 96.31 101 ALA A C 1
ATOM 755 O O . ALA A 1 101 ? 6.571 13.217 -8.839 1.00 96.31 101 ALA A O 1
ATOM 756 N N . THR A 1 102 ? 7.354 11.161 -8.402 1.00 96.44 102 THR A N 1
ATOM 757 C CA . THR A 1 102 ? 7.986 10.974 -9.717 1.00 96.44 102 THR A CA 1
ATOM 758 C C . THR A 1 102 ? 6.963 10.811 -10.839 1.00 96.44 102 THR A C 1
ATOM 760 O O . THR A 1 102 ? 7.102 11.448 -11.882 1.00 96.44 102 THR A O 1
ATOM 763 N N . GLY A 1 103 ? 5.899 10.034 -10.618 1.00 94.06 103 GLY A N 1
ATOM 764 C CA . GLY A 1 103 ? 4.804 9.863 -11.576 1.00 94.06 103 GLY A CA 1
ATOM 765 C C . GLY A 1 103 ? 4.046 11.164 -11.838 1.00 94.06 103 GLY A C 1
ATOM 766 O O . GLY A 1 103 ? 3.754 11.481 -12.989 1.00 94.06 103 GLY A O 1
ATOM 767 N N . LEU A 1 104 ? 3.799 11.961 -10.794 1.00 93.06 104 LEU A N 1
ATOM 768 C CA . LEU A 1 104 ? 3.190 13.283 -10.909 1.00 93.06 104 LEU A CA 1
ATOM 769 C C . LEU A 1 104 ? 4.087 14.239 -11.699 1.00 93.06 104 LEU A C 1
ATOM 771 O O . LEU A 1 104 ? 3.591 14.974 -12.541 1.00 93.06 104 LEU A O 1
ATOM 775 N N . THR A 1 105 ? 5.401 14.203 -11.477 1.00 92.12 105 THR A N 1
ATOM 776 C CA . THR A 1 105 ? 6.354 15.036 -12.228 1.00 92.12 105 THR A CA 1
ATOM 777 C C . THR A 1 105 ? 6.328 14.708 -13.724 1.00 92.12 105 THR A C 1
ATOM 779 O O . THR A 1 105 ? 6.223 15.610 -14.552 1.00 92.12 105 THR A O 1
ATOM 782 N N . GLU A 1 106 ? 6.354 13.423 -14.084 1.00 88.81 106 GLU A N 1
ATOM 783 C CA . GLU A 1 106 ? 6.254 12.991 -15.487 1.00 88.81 106 GLU A CA 1
ATOM 784 C C . GLU A 1 106 ? 4.862 13.284 -16.085 1.00 88.81 106 GLU A C 1
ATOM 786 O O . GLU A 1 106 ? 4.755 13.635 -17.260 1.00 88.81 106 GLU A O 1
ATOM 791 N N . TYR A 1 107 ? 3.795 13.223 -15.280 1.00 87.12 107 TYR A N 1
ATOM 792 C CA . TYR A 1 107 ? 2.452 13.649 -15.690 1.00 87.12 107 TYR A CA 1
ATOM 793 C C . TYR A 1 107 ? 2.385 15.152 -15.996 1.00 87.12 107 TYR A C 1
ATOM 795 O O . TYR A 1 107 ? 1.868 15.534 -17.044 1.00 87.12 107 TYR A O 1
ATOM 803 N N . LEU A 1 108 ? 2.928 16.007 -15.122 1.00 86.81 108 LEU A N 1
ATOM 804 C CA . LEU A 1 108 ? 2.948 17.461 -15.324 1.00 86.81 108 LEU A CA 1
ATOM 805 C C . LEU A 1 108 ? 3.773 17.841 -16.557 1.00 86.81 108 LEU A C 1
ATOM 807 O O . LEU A 1 108 ? 3.349 18.702 -17.320 1.00 86.81 108 LEU A O 1
ATOM 811 N N . LYS A 1 109 ? 4.890 17.152 -16.803 1.00 85.19 109 LYS A N 1
ATOM 812 C CA . LYS A 1 109 ? 5.646 17.289 -18.052 1.00 85.19 109 LYS A CA 1
ATOM 813 C C . LYS A 1 109 ? 4.790 16.952 -19.272 1.00 85.19 109 LYS A C 1
ATOM 815 O O . LYS A 1 109 ? 4.767 17.715 -20.225 1.00 85.19 109 LYS A O 1
ATOM 820 N N . GLY A 1 110 ? 4.085 15.822 -19.251 1.00 79.50 110 GLY A N 1
ATOM 821 C CA . GLY A 1 110 ? 3.284 15.383 -20.397 1.00 79.50 110 GLY A CA 1
ATOM 822 C C . GLY A 1 110 ? 2.040 16.236 -20.666 1.00 79.50 110 GLY A C 1
ATOM 823 O O . GLY A 1 110 ? 1.660 16.395 -21.820 1.00 79.50 110 GLY A O 1
ATOM 824 N N . VAL A 1 111 ? 1.395 16.760 -19.619 1.00 80.56 111 VAL A N 1
ATOM 825 C CA . VAL A 1 111 ? 0.111 17.480 -19.731 1.00 80.56 111 VAL A CA 1
ATOM 826 C C . VAL A 1 111 ? 0.276 18.995 -19.764 1.00 80.56 111 VAL A C 1
ATOM 828 O O . VAL A 1 111 ? -0.473 19.669 -20.464 1.00 80.56 111 VAL A O 1
ATOM 831 N N . LEU A 1 112 ? 1.218 19.538 -18.994 1.00 78.25 112 LEU A N 1
ATOM 832 C CA . LEU A 1 112 ? 1.414 20.983 -18.839 1.00 78.25 112 LEU A CA 1
ATOM 833 C C . LEU A 1 112 ? 2.695 21.488 -19.515 1.00 78.25 112 LEU A C 1
ATOM 835 O O . LEU A 1 112 ? 3.018 22.661 -19.361 1.00 78.25 112 LEU A O 1
ATOM 839 N N . ASP A 1 113 ? 3.430 20.612 -20.209 1.00 84.50 113 ASP A N 1
ATOM 840 C CA . ASP A 1 113 ? 4.718 20.912 -20.855 1.00 84.50 113 ASP A CA 1
ATOM 841 C C . ASP A 1 113 ? 5.741 21.561 -19.900 1.00 84.50 113 ASP A C 1
ATOM 843 O O . ASP A 1 113 ? 6.584 22.373 -20.274 1.00 84.50 113 ASP A O 1
ATOM 847 N N . VAL A 1 114 ? 5.654 21.212 -18.610 1.00 84.75 114 VAL A N 1
ATOM 848 C CA . VAL A 1 114 ? 6.565 21.725 -17.583 1.00 84.75 114 VAL A CA 1
ATOM 849 C C . VAL A 1 114 ? 7.842 20.884 -17.596 1.00 84.75 114 VAL A C 1
ATOM 851 O O . VAL A 1 114 ? 7.769 19.669 -17.373 1.00 84.75 114 VAL A O 1
ATOM 854 N N . PRO A 1 115 ? 9.030 21.481 -17.812 1.00 85.00 115 PRO A N 1
ATOM 855 C CA . PRO A 1 115 ? 10.271 20.725 -17.790 1.00 85.00 115 PRO A CA 1
ATOM 856 C C . PRO A 1 115 ? 10.480 20.108 -16.399 1.00 85.00 115 PRO A C 1
ATOM 858 O O . PRO A 1 115 ? 10.315 20.795 -15.385 1.00 85.00 115 PRO A O 1
ATOM 861 N N . PRO A 1 116 ? 10.836 18.815 -16.314 1.00 87.75 116 PRO A N 1
ATOM 862 C CA . PRO A 1 116 ? 11.049 18.180 -15.028 1.00 87.75 116 PRO A CA 1
ATOM 863 C C . PRO A 1 116 ? 12.274 18.798 -14.333 1.00 87.75 116 PRO A C 1
ATOM 865 O O . PRO A 1 116 ? 13.270 19.098 -14.993 1.00 87.75 116 PRO A O 1
ATOM 868 N N . PRO A 1 117 ? 12.257 18.923 -12.995 1.00 88.75 117 PRO A N 1
ATOM 869 C CA . PRO A 1 117 ? 13.375 19.484 -12.236 1.00 88.75 117 PRO A CA 1
ATOM 870 C C . PRO A 1 117 ? 14.624 18.589 -12.251 1.00 88.75 117 PRO A C 1
ATOM 872 O O . PRO A 1 117 ? 15.701 19.025 -11.856 1.00 88.75 117 PRO A O 1
ATOM 875 N N . LEU A 1 118 ? 14.485 17.328 -12.672 1.00 90.56 118 LEU A N 1
ATOM 876 C CA . LEU A 1 118 ? 15.557 16.343 -12.753 1.00 90.56 118 LEU A CA 1
ATOM 877 C C . LEU A 1 118 ? 15.516 15.626 -14.110 1.00 90.56 118 LEU A C 1
ATOM 879 O O . LEU A 1 118 ? 14.437 15.468 -14.687 1.00 90.56 118 LEU A O 1
ATOM 883 N N . PRO A 1 119 ? 16.659 15.116 -14.602 1.00 90.31 119 PRO A N 1
ATOM 884 C CA . PRO A 1 119 ? 16.689 14.243 -15.769 1.00 90.31 119 PRO A CA 1
ATOM 885 C C . PRO A 1 119 ? 15.749 13.042 -15.610 1.00 90.31 119 PRO A C 1
ATOM 887 O O . PRO A 1 119 ? 15.738 12.396 -14.559 1.00 90.31 119 PRO A O 1
ATOM 890 N N . SER A 1 120 ? 15.022 12.681 -16.673 1.00 87.88 120 SER A N 1
ATOM 891 C CA . SER A 1 120 ? 14.025 11.602 -16.607 1.00 87.88 120 SER A CA 1
ATOM 892 C C . SER A 1 120 ? 14.609 10.275 -16.105 1.00 87.88 120 SER A C 1
ATOM 894 O O . SER A 1 120 ? 13.940 9.582 -15.353 1.00 87.88 120 SER A O 1
ATOM 896 N N . TYR A 1 121 ? 15.867 9.925 -16.398 1.00 88.44 121 TYR A N 1
ATOM 897 C CA . TYR A 1 121 ? 16.444 8.676 -15.871 1.00 88.44 121 TYR A CA 1
ATOM 898 C C . TYR A 1 121 ? 16.481 8.626 -14.333 1.00 88.44 121 TYR A C 1
ATOM 900 O O . TYR A 1 121 ? 16.260 7.567 -13.751 1.00 88.44 121 TYR A O 1
ATOM 908 N N . ILE A 1 122 ? 16.683 9.762 -13.655 1.00 92.12 122 ILE A N 1
ATOM 909 C CA . ILE A 1 122 ? 16.625 9.830 -12.188 1.00 92.12 122 ILE A CA 1
ATOM 910 C C . ILE A 1 122 ? 15.183 9.642 -11.715 1.00 92.12 122 ILE A C 1
ATOM 912 O O . ILE A 1 122 ? 14.939 8.861 -10.795 1.00 92.12 122 ILE A O 1
ATOM 916 N N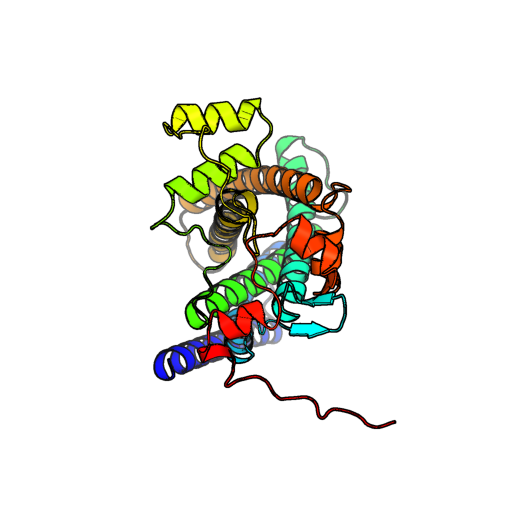 . LEU A 1 123 ? 14.226 10.310 -12.368 1.00 93.50 123 LEU A N 1
ATOM 917 C CA . LEU A 1 123 ? 12.805 10.186 -12.038 1.00 93.50 123 LEU A CA 1
ATOM 918 C C . LEU A 1 123 ? 12.322 8.740 -12.185 1.00 93.50 123 LEU A C 1
ATOM 920 O O . LEU A 1 123 ? 11.695 8.222 -11.267 1.00 93.50 123 LEU A O 1
ATOM 924 N N . TYR A 1 124 ? 12.683 8.061 -13.276 1.00 92.31 124 TYR A N 1
ATOM 925 C CA . TYR A 1 124 ? 12.347 6.652 -13.496 1.00 92.31 124 TYR A CA 1
ATOM 926 C C . TYR A 1 124 ? 12.996 5.728 -12.457 1.00 92.31 124 TYR A C 1
ATOM 928 O O . TYR A 1 124 ? 12.321 4.847 -11.932 1.00 92.31 124 TYR A O 1
ATOM 936 N N . ARG A 1 125 ? 14.264 5.943 -12.080 1.00 94.31 125 ARG A N 1
ATOM 937 C CA . ARG A 1 125 ? 14.918 5.154 -11.016 1.00 94.31 125 ARG A CA 1
ATOM 938 C C . ARG A 1 125 ? 14.207 5.288 -9.679 1.00 94.31 125 ARG A C 1
ATOM 940 O O . ARG A 1 125 ? 13.898 4.282 -9.045 1.00 94.31 125 ARG A O 1
ATOM 947 N N . VAL A 1 126 ? 13.921 6.519 -9.259 1.00 96.81 126 VAL A N 1
ATOM 948 C CA . VAL A 1 126 ? 13.203 6.774 -8.003 1.00 96.81 126 VAL A CA 1
ATOM 949 C C . VAL A 1 126 ? 11.783 6.206 -8.074 1.00 96.81 126 VAL A C 1
ATOM 951 O O . VAL A 1 126 ? 11.325 5.592 -7.107 1.00 96.81 126 VAL A O 1
ATOM 954 N N . HIS A 1 127 ? 11.119 6.318 -9.228 1.00 97.12 127 HIS A N 1
ATOM 955 C CA . HIS A 1 127 ? 9.819 5.697 -9.461 1.00 97.12 127 HIS A CA 1
ATOM 956 C C . HIS A 1 127 ? 9.882 4.179 -9.284 1.00 97.12 127 HIS A C 1
ATOM 958 O O . HIS A 1 127 ? 9.051 3.617 -8.575 1.00 97.12 127 HIS A O 1
ATOM 964 N N . TYR A 1 128 ? 10.886 3.511 -9.858 1.00 96.50 128 TYR A N 1
ATOM 965 C CA . TYR A 1 128 ? 11.061 2.063 -9.740 1.00 96.50 128 TYR A CA 1
ATOM 966 C C . TYR A 1 128 ? 11.454 1.603 -8.343 1.00 96.50 128 TYR A C 1
ATOM 968 O O . TYR A 1 128 ? 10.994 0.544 -7.915 1.00 96.50 128 TYR A O 1
ATOM 976 N N . ILE A 1 129 ? 12.217 2.394 -7.587 1.00 97.69 129 ILE A N 1
ATOM 977 C CA . ILE A 1 129 ? 12.446 2.133 -6.158 1.00 97.69 129 ILE A CA 1
ATOM 978 C C . ILE A 1 129 ? 11.109 2.182 -5.408 1.00 97.69 129 ILE A C 1
ATOM 980 O O . ILE A 1 129 ? 10.769 1.244 -4.685 1.00 97.69 129 ILE A O 1
ATOM 984 N N . GLY A 1 130 ? 10.313 3.232 -5.632 1.00 98.56 130 GLY A N 1
ATOM 985 C CA . GLY A 1 130 ? 8.988 3.367 -5.031 1.00 98.56 130 GLY A CA 1
ATOM 986 C C . GLY A 1 130 ? 8.047 2.215 -5.397 1.00 98.56 130 GLY A C 1
ATOM 987 O O . GLY A 1 130 ? 7.478 1.561 -4.521 1.00 98.56 130 GLY A O 1
ATOM 988 N N . ALA A 1 131 ? 7.951 1.902 -6.690 1.00 98.31 131 ALA A N 1
ATOM 989 C CA . ALA A 1 131 ? 7.146 0.807 -7.218 1.00 98.31 131 ALA A CA 1
ATOM 990 C C . ALA A 1 131 ? 7.594 -0.556 -6.669 1.00 98.31 131 ALA A C 1
ATOM 992 O O . ALA A 1 131 ? 6.746 -1.389 -6.354 1.00 98.31 131 ALA A O 1
ATOM 993 N N . SER A 1 132 ? 8.901 -0.771 -6.477 1.00 98.38 132 SER A N 1
ATOM 994 C CA . SER A 1 132 ? 9.433 -2.001 -5.876 1.00 98.38 132 SER A CA 1
ATOM 995 C C . SER A 1 132 ? 8.927 -2.199 -4.449 1.00 98.38 132 SER A C 1
ATOM 997 O O . SER A 1 132 ? 8.467 -3.288 -4.105 1.00 98.38 132 SER A O 1
ATOM 999 N N . LEU A 1 133 ? 8.946 -1.141 -3.630 1.00 98.69 133 LEU A N 1
ATOM 1000 C CA . LEU A 1 133 ? 8.421 -1.179 -2.261 1.00 98.69 133 LEU A CA 1
ATOM 1001 C C . LEU A 1 133 ? 6.906 -1.430 -2.238 1.00 98.69 133 LEU A C 1
ATOM 1003 O O . LEU A 1 133 ? 6.423 -2.196 -1.399 1.00 98.69 133 LEU A O 1
ATOM 1007 N N . VAL A 1 134 ? 6.160 -0.833 -3.176 1.00 98.62 134 VAL A N 1
ATOM 1008 C CA . VAL A 1 134 ? 4.712 -1.056 -3.328 1.00 98.62 134 VAL A CA 1
ATOM 1009 C C . VAL A 1 134 ? 4.417 -2.508 -3.716 1.00 98.62 134 VAL A C 1
ATOM 1011 O O . VAL A 1 134 ? 3.613 -3.151 -3.045 1.00 98.62 134 VAL A O 1
ATOM 1014 N N . VAL A 1 135 ? 5.083 -3.056 -4.739 1.00 98.50 135 VAL A N 1
ATOM 1015 C CA . VAL A 1 135 ? 4.901 -4.451 -5.193 1.00 98.50 135 VAL A CA 1
ATOM 1016 C C . VAL A 1 135 ? 5.268 -5.445 -4.092 1.00 98.50 135 VAL A C 1
ATOM 1018 O O . VAL A 1 135 ? 4.502 -6.376 -3.825 1.00 98.50 135 VAL A O 1
ATOM 1021 N N . LEU A 1 136 ? 6.401 -5.226 -3.417 1.00 98.38 136 LEU A N 1
ATOM 1022 C CA . LEU A 1 136 ? 6.852 -6.034 -2.284 1.00 98.38 136 LEU A CA 1
ATOM 1023 C C . LEU A 1 136 ? 5.785 -6.070 -1.182 1.00 98.38 136 LEU A C 1
ATOM 1025 O O . LEU A 1 136 ? 5.366 -7.139 -0.730 1.00 98.38 136 LEU A O 1
ATOM 1029 N N . THR A 1 137 ? 5.306 -4.893 -0.778 1.00 98.12 137 THR A N 1
ATOM 1030 C CA . THR A 1 137 ? 4.353 -4.767 0.327 1.00 98.12 137 THR A CA 1
ATOM 1031 C C . THR A 1 137 ? 2.965 -5.282 -0.049 1.00 98.12 137 THR A C 1
ATOM 1033 O O . THR A 1 137 ? 2.324 -5.947 0.763 1.00 98.12 137 THR A O 1
ATOM 1036 N N . ALA A 1 138 ? 2.505 -5.037 -1.278 1.00 97.75 138 ALA A N 1
ATOM 1037 C CA . ALA A 1 138 ? 1.235 -5.556 -1.783 1.00 97.75 138 ALA A CA 1
ATOM 1038 C C . ALA A 1 138 ? 1.234 -7.093 -1.818 1.00 97.75 138 ALA A C 1
ATOM 1040 O O . ALA A 1 138 ? 0.281 -7.717 -1.350 1.00 97.75 138 ALA A O 1
ATOM 1041 N N . SER A 1 139 ? 2.328 -7.702 -2.289 1.00 98.00 139 SER A N 1
ATOM 1042 C CA . SER A 1 139 ? 2.498 -9.162 -2.317 1.00 98.00 139 SER A CA 1
ATOM 1043 C C . SER A 1 139 ? 2.533 -9.754 -0.903 1.00 98.00 139 SER A C 1
ATOM 1045 O O . SER A 1 139 ? 1.896 -10.778 -0.636 1.00 98.00 139 SER A O 1
ATOM 1047 N N . SER A 1 140 ? 3.208 -9.073 0.030 1.00 96.69 140 SER A N 1
ATOM 1048 C CA . SER A 1 140 ? 3.237 -9.448 1.448 1.00 96.69 140 SER A CA 1
ATOM 1049 C C . SER A 1 140 ? 1.862 -9.368 2.103 1.00 96.69 140 SER A C 1
ATOM 1051 O O . SER A 1 140 ? 1.441 -10.318 2.766 1.00 96.69 140 SER A O 1
ATOM 1053 N N . LEU A 1 141 ? 1.124 -8.277 1.888 1.00 93.44 141 LEU A N 1
ATOM 1054 C CA . LEU A 1 141 ? -0.226 -8.112 2.421 1.00 93.44 141 LEU A CA 1
ATOM 1055 C C . LEU A 1 141 ? -1.163 -9.198 1.882 1.00 93.44 141 LEU A C 1
ATOM 1057 O O . LEU A 1 141 ? -1.783 -9.904 2.678 1.00 93.44 141 LEU A O 1
ATOM 1061 N N . ALA A 1 142 ? -1.203 -9.379 0.557 1.00 94.12 142 ALA A N 1
ATOM 1062 C CA . ALA A 1 142 ? -2.043 -10.379 -0.101 1.00 94.12 142 ALA A CA 1
ATOM 1063 C C . ALA A 1 142 ? -1.764 -11.795 0.423 1.00 94.12 142 ALA A C 1
ATOM 1065 O O . ALA A 1 142 ? -2.693 -12.530 0.761 1.00 94.12 142 ALA A O 1
ATOM 1066 N N . THR A 1 143 ? -0.486 -12.151 0.572 1.00 95.00 143 THR A N 1
ATOM 1067 C CA . THR A 1 143 ? -0.081 -13.456 1.108 1.00 95.00 143 THR A CA 1
ATOM 1068 C C . THR A 1 143 ? -0.472 -13.610 2.575 1.00 95.00 143 THR A C 1
ATOM 1070 O O . THR A 1 143 ? -1.043 -14.631 2.965 1.00 95.00 143 THR A O 1
ATOM 1073 N N . SER A 1 144 ? -0.211 -12.588 3.396 1.00 91.62 144 SER A N 1
ATOM 1074 C CA . SER A 1 144 ? -0.536 -12.631 4.823 1.00 91.62 144 SER A CA 1
ATOM 1075 C C . SER A 1 144 ? -2.036 -12.805 5.056 1.00 91.62 144 SER A C 1
ATOM 1077 O O . SER A 1 144 ? -2.445 -13.566 5.929 1.00 91.62 144 SER A O 1
ATOM 1079 N N . TRP A 1 145 ? -2.870 -12.163 4.242 1.00 89.44 145 TRP A N 1
ATOM 1080 C CA . TRP A 1 145 ? -4.321 -12.287 4.293 1.00 89.44 145 TRP A CA 1
ATOM 1081 C C . TRP A 1 145 ? -4.835 -13.627 3.817 1.00 89.44 145 TRP A C 1
ATOM 1083 O O . TRP A 1 145 ? -5.695 -14.210 4.477 1.00 89.44 145 TRP A O 1
ATOM 1093 N N . LEU A 1 146 ? -4.295 -14.124 2.703 1.00 90.50 146 LEU A N 1
ATOM 1094 C CA . LEU A 1 146 ? -4.644 -15.438 2.180 1.00 90.50 146 LEU A CA 1
ATOM 1095 C C . LEU A 1 146 ? -4.427 -16.525 3.242 1.00 90.50 146 LEU A C 1
ATOM 1097 O O . LEU A 1 146 ? -5.244 -17.433 3.373 1.00 90.50 146 LEU A O 1
ATOM 1101 N N . LEU A 1 147 ? -3.343 -16.413 4.014 1.00 90.75 147 LEU A N 1
ATOM 1102 C CA . LEU A 1 147 ? -2.952 -17.415 5.003 1.00 90.75 147 LEU A CA 1
ATOM 1103 C C . LEU A 1 147 ? -3.552 -17.201 6.397 1.00 90.75 147 LEU A C 1
ATOM 1105 O O . LEU A 1 147 ? -3.873 -18.180 7.069 1.00 90.75 147 LEU A O 1
ATOM 1109 N N . SER A 1 148 ? -3.684 -15.953 6.853 1.00 85.38 148 SER A N 1
ATOM 1110 C CA . SER A 1 148 ? -4.244 -15.645 8.180 1.00 85.38 148 SER A CA 1
ATOM 1111 C C . SER A 1 148 ? -5.769 -15.638 8.199 1.00 85.38 148 SER A C 1
ATOM 1113 O O . SER A 1 148 ? -6.361 -15.831 9.259 1.00 85.38 148 SER A O 1
ATOM 1115 N N . GLY A 1 149 ? -6.413 -15.393 7.053 1.00 81.88 149 GLY A N 1
ATOM 1116 C CA . GLY A 1 149 ? -7.857 -15.199 6.982 1.00 81.88 149 GLY A CA 1
ATOM 1117 C C . GLY A 1 149 ? -8.348 -13.964 7.745 1.00 81.88 149 GLY A C 1
ATOM 1118 O O . GLY A 1 149 ? -9.533 -13.904 8.071 1.00 81.88 149 GLY A O 1
ATOM 1119 N N . ASP A 1 150 ? -7.479 -12.993 8.053 1.00 82.00 150 ASP A N 1
ATOM 1120 C CA . ASP A 1 150 ? -7.871 -11.776 8.769 1.00 82.00 150 ASP A CA 1
ATOM 1121 C C . ASP A 1 150 ? -8.814 -10.914 7.916 1.00 82.00 150 ASP A C 1
ATOM 1123 O O . ASP A 1 150 ? -8.429 -10.345 6.895 1.00 82.00 150 ASP A O 1
ATOM 1127 N N . ARG A 1 151 ? -10.076 -10.815 8.349 1.00 82.56 151 ARG A N 1
ATOM 1128 C CA . ARG A 1 151 ? -11.138 -10.057 7.666 1.00 82.56 151 ARG A CA 1
ATOM 1129 C C . ARG A 1 151 ? -11.590 -8.821 8.440 1.00 82.56 151 ARG A C 1
ATOM 1131 O O . ARG A 1 151 ? -12.613 -8.239 8.095 1.00 82.56 151 ARG A O 1
ATOM 1138 N N . ARG A 1 152 ? -10.869 -8.391 9.480 1.00 85.69 152 ARG A N 1
ATOM 1139 C CA . ARG A 1 152 ? -11.331 -7.305 10.372 1.00 85.69 152 ARG A CA 1
ATOM 1140 C C . ARG A 1 152 ? -11.488 -5.955 9.674 1.00 85.69 152 ARG A C 1
ATOM 1142 O O . ARG A 1 152 ? -12.375 -5.184 10.029 1.00 85.69 152 ARG A O 1
ATOM 1149 N N . LEU A 1 153 ? -10.649 -5.685 8.677 1.00 87.94 153 LEU A N 1
ATOM 1150 C CA . LEU A 1 153 ? -10.734 -4.491 7.832 1.00 87.94 153 LEU A CA 1
ATOM 1151 C C . LEU A 1 153 ? -11.674 -4.661 6.630 1.00 87.94 153 LEU A C 1
ATOM 1153 O O . LEU A 1 153 ? -11.930 -3.692 5.923 1.00 87.94 153 LEU A O 1
ATOM 1157 N N . LEU A 1 154 ? -12.196 -5.867 6.398 1.00 87.00 154 LEU A N 1
ATOM 1158 C CA . LEU A 1 154 ? -13.156 -6.129 5.334 1.00 87.00 154 LEU A CA 1
ATOM 1159 C C . LEU A 1 154 ? -14.591 -5.968 5.854 1.00 87.00 154 LEU A C 1
ATOM 1161 O O . LEU A 1 154 ? -14.868 -6.194 7.043 1.00 87.00 154 LEU A O 1
ATOM 1165 N N . PRO A 1 155 ? -15.529 -5.577 4.980 1.00 86.62 155 PRO A N 1
ATOM 1166 C CA . PRO A 1 155 ? -16.926 -5.490 5.360 1.00 86.62 155 PRO A CA 1
ATOM 1167 C C . PRO A 1 155 ? -17.495 -6.884 5.638 1.00 86.62 155 PRO A C 1
ATOM 1169 O O . PRO A 1 155 ? -17.215 -7.851 4.929 1.00 86.62 155 PRO A O 1
ATOM 1172 N N . ASP A 1 156 ? -18.322 -6.988 6.678 1.00 86.19 156 ASP A N 1
ATOM 1173 C CA . ASP A 1 156 ? -19.082 -8.208 6.943 1.00 86.19 156 ASP A CA 1
ATOM 1174 C C . ASP A 1 156 ? -20.318 -8.228 6.040 1.00 86.19 156 ASP A C 1
ATOM 1176 O O . ASP A 1 156 ? -21.348 -7.625 6.353 1.00 86.19 156 ASP A O 1
ATOM 1180 N N . LEU A 1 157 ? -20.213 -8.928 4.908 1.00 85.19 157 LEU A N 1
ATOM 1181 C CA . LEU A 1 157 ? -21.284 -9.011 3.912 1.00 85.19 157 LEU A CA 1
ATOM 1182 C C . LEU A 1 157 ? -22.581 -9.606 4.484 1.00 85.19 157 LEU A C 1
ATOM 1184 O O . LEU A 1 157 ? -23.666 -9.230 4.047 1.00 85.19 157 LEU A O 1
ATOM 1188 N N . LYS A 1 158 ? -22.504 -10.470 5.508 1.00 87.88 158 LYS A N 1
ATOM 1189 C CA . LYS A 1 158 ? -23.703 -11.037 6.156 1.00 87.88 158 LYS A CA 1
ATOM 1190 C C . LYS A 1 158 ? -24.464 -9.994 6.969 1.00 87.88 158 LYS A C 1
ATOM 1192 O O . LYS A 1 158 ? -25.653 -10.150 7.231 1.00 87.88 158 LYS A O 1
ATOM 1197 N N . ARG A 1 159 ? -23.778 -8.933 7.395 1.00 87.25 159 ARG A N 1
ATOM 1198 C CA . ARG A 1 159 ? -24.328 -7.841 8.204 1.00 87.25 159 ARG A CA 1
ATOM 1199 C C . ARG A 1 159 ? -24.195 -6.502 7.480 1.00 87.25 159 ARG A C 1
ATOM 1201 O O . ARG A 1 159 ? -24.148 -5.457 8.125 1.00 87.25 159 ARG A O 1
ATOM 1208 N N . PHE A 1 160 ? -24.199 -6.521 6.148 1.00 89.44 160 PHE A N 1
ATOM 1209 C CA . PHE A 1 160 ? -23.931 -5.353 5.311 1.00 89.44 160 PHE A CA 1
ATOM 1210 C C . PHE A 1 160 ? -24.863 -4.168 5.602 1.00 89.44 160 PHE A C 1
ATOM 1212 O O . PHE A 1 160 ? -24.394 -3.050 5.780 1.00 89.44 160 PHE A O 1
ATOM 1219 N N . ALA A 1 161 ? -26.167 -4.405 5.783 1.00 88.94 161 ALA A N 1
ATOM 1220 C CA . ALA A 1 161 ? -27.121 -3.349 6.148 1.00 88.94 161 ALA A CA 1
ATOM 1221 C C . ALA A 1 161 ? -26.801 -2.680 7.503 1.00 88.94 161 ALA A C 1
ATOM 1223 O O . ALA A 1 161 ? -27.098 -1.503 7.714 1.00 88.94 161 ALA A O 1
ATOM 1224 N N . ARG A 1 162 ? -26.187 -3.421 8.437 1.00 89.12 162 ARG A N 1
ATOM 1225 C CA . ARG A 1 162 ? -25.712 -2.876 9.715 1.00 89.12 162 ARG A CA 1
ATOM 1226 C C . ARG A 1 162 ? -24.465 -2.019 9.505 1.00 89.12 162 ARG A C 1
ATOM 1228 O O . ARG A 1 162 ? -24.411 -0.927 10.057 1.00 89.12 162 ARG A O 1
ATOM 1235 N N . GLU A 1 163 ? -23.513 -2.483 8.697 1.00 89.44 163 GLU A N 1
ATOM 1236 C CA . GLU A 1 163 ? -22.302 -1.724 8.343 1.00 89.44 163 GLU A CA 1
ATOM 1237 C C . GLU A 1 163 ? -22.659 -0.422 7.608 1.00 89.44 163 GLU A C 1
ATOM 1239 O O . GLU A 1 163 ? -22.155 0.638 7.962 1.00 89.44 163 GLU A O 1
ATOM 1244 N N . LEU A 1 164 ? -23.600 -0.465 6.654 1.00 91.56 164 LEU A N 1
ATOM 1245 C CA . LEU A 1 164 ? -24.079 0.729 5.949 1.00 91.56 164 LEU A CA 1
ATOM 1246 C C . LEU A 1 164 ? -24.747 1.738 6.891 1.00 91.56 164 LEU A C 1
ATOM 1248 O O . LEU A 1 164 ? -24.572 2.943 6.726 1.00 91.56 164 LEU A O 1
ATOM 1252 N N . ARG A 1 165 ? -25.485 1.273 7.907 1.00 92.12 165 ARG A N 1
ATOM 1253 C CA . ARG A 1 165 ? -26.059 2.164 8.929 1.00 92.12 165 ARG A CA 1
ATOM 1254 C C . ARG A 1 165 ? -24.975 2.798 9.796 1.00 92.12 165 ARG A C 1
ATOM 1256 O O . ARG A 1 165 ? -25.071 3.979 10.115 1.00 92.12 165 ARG A O 1
ATOM 1263 N N . GLY A 1 166 ? -23.956 2.022 10.166 1.00 92.12 166 GLY A N 1
ATOM 1264 C CA . GLY A 1 166 ? -22.772 2.539 10.851 1.00 92.12 166 GLY A CA 1
ATOM 1265 C C . GLY A 1 166 ? -22.068 3.608 10.015 1.00 92.12 166 GLY A C 1
ATOM 1266 O O . GLY A 1 166 ? -21.825 4.703 10.509 1.00 92.12 166 GLY A O 1
ATOM 1267 N N . LEU A 1 167 ? -21.866 3.354 8.719 1.00 93.12 167 LEU A N 1
ATOM 1268 C CA . LEU A 1 167 ? -21.294 4.324 7.784 1.00 93.12 167 LEU A CA 1
ATOM 1269 C C . LEU A 1 167 ? -22.135 5.603 7.700 1.00 93.12 167 LEU A C 1
ATOM 1271 O O . LEU A 1 167 ? -21.593 6.698 7.820 1.00 93.12 167 LEU A O 1
ATOM 1275 N N . ALA A 1 168 ? -23.454 5.477 7.536 1.00 92.75 168 ALA A N 1
ATOM 1276 C CA . ALA A 1 168 ? -24.359 6.623 7.484 1.00 92.75 168 ALA A CA 1
ATOM 1277 C C . ALA A 1 168 ? -24.303 7.474 8.767 1.00 92.75 168 ALA A C 1
ATOM 1279 O O . ALA A 1 168 ? -24.414 8.695 8.691 1.00 92.75 168 ALA A O 1
ATOM 1280 N N . ALA A 1 169 ? -24.097 6.847 9.931 1.00 91.00 169 ALA A N 1
ATOM 1281 C CA . ALA A 1 169 ? -23.942 7.541 11.209 1.00 91.00 169 ALA A CA 1
ATOM 1282 C C . ALA A 1 169 ? -22.558 8.195 11.396 1.00 91.00 169 ALA A C 1
ATOM 1284 O O . ALA A 1 169 ? -22.445 9.195 12.102 1.00 91.00 169 ALA A O 1
ATOM 1285 N N . GLU A 1 170 ? -21.508 7.642 10.784 1.00 90.31 170 GLU A N 1
ATOM 1286 C CA . GLU A 1 170 ? -20.135 8.164 10.859 1.00 90.31 170 GLU A CA 1
ATOM 1287 C C . GLU A 1 170 ? -19.864 9.313 9.871 1.00 90.31 170 GLU A C 1
ATOM 1289 O O . GLU A 1 170 ? -18.927 10.096 10.067 1.00 90.31 170 GLU A O 1
ATOM 1294 N N . LEU A 1 171 ? -20.657 9.415 8.801 1.00 89.50 171 LEU A N 1
ATOM 1295 C CA . LEU A 1 171 ? -20.553 10.475 7.801 1.00 89.50 171 LEU A CA 1
ATOM 1296 C C . LEU A 1 171 ? -21.177 11.799 8.285 1.00 89.50 171 LEU A C 1
ATOM 1298 O O . LEU A 1 171 ? -22.090 11.805 9.112 1.00 89.50 171 LEU A O 1
ATOM 1302 N N . PRO A 1 172 ? -20.747 12.951 7.729 1.00 87.38 172 PRO A N 1
ATOM 1303 C CA . PRO A 1 172 ? -21.446 14.216 7.930 1.00 87.38 172 PRO A CA 1
ATOM 1304 C C . PRO A 1 172 ? -22.934 14.086 7.585 1.00 87.38 172 PRO A C 1
ATOM 1306 O O . PRO A 1 172 ? -23.271 13.490 6.563 1.00 87.38 172 PRO A O 1
ATOM 1309 N N . ARG A 1 173 ? -23.813 14.701 8.389 1.00 86.00 173 ARG A N 1
ATOM 1310 C CA . ARG A 1 173 ? -25.283 14.615 8.257 1.00 86.00 173 ARG A CA 1
ATOM 1311 C C . ARG A 1 173 ? -25.833 14.662 6.822 1.00 86.00 173 ARG A C 1
ATOM 1313 O O . ARG A 1 173 ? -26.667 13.804 6.530 1.00 86.00 173 ARG A O 1
ATOM 1320 N N . PRO A 1 174 ? -25.419 15.585 5.926 1.00 89.88 174 PRO A N 1
ATOM 1321 C CA . PRO A 1 174 ? -25.946 15.592 4.560 1.00 89.88 174 PRO A CA 1
ATOM 1322 C C . PRO A 1 174 ? -25.608 14.296 3.812 1.00 89.88 174 PRO A C 1
ATOM 1324 O O . PRO A 1 174 ? -26.497 13.654 3.264 1.00 89.88 174 PRO A O 1
ATOM 1327 N N . LEU A 1 175 ? -24.352 13.848 3.874 1.00 88.31 175 LEU A N 1
ATOM 1328 C CA . LEU A 1 175 ? -23.899 12.618 3.220 1.00 88.31 175 LEU A CA 1
ATOM 1329 C C . LEU A 1 175 ? -24.508 11.370 3.866 1.00 88.31 175 LEU A C 1
ATOM 1331 O O . LEU A 1 175 ? -24.961 10.472 3.163 1.00 88.31 175 LEU A O 1
ATOM 1335 N N . GLY A 1 176 ? -24.573 11.334 5.198 1.00 88.94 176 GLY A N 1
ATOM 1336 C CA . GLY A 1 176 ? -25.199 10.241 5.939 1.00 88.94 176 GLY A CA 1
ATOM 1337 C C . GLY A 1 176 ? -26.679 10.072 5.594 1.00 88.94 176 GLY A C 1
ATOM 1338 O O . GLY A 1 176 ? -27.139 8.948 5.411 1.00 88.94 176 GLY A O 1
ATOM 1339 N N . SER A 1 177 ? -27.408 11.180 5.424 1.00 89.69 177 SER A N 1
ATOM 1340 C CA . SER A 1 177 ? -28.825 11.161 5.033 1.00 89.69 177 SER A CA 1
ATOM 1341 C C . SER A 1 177 ? -29.018 10.683 3.594 1.00 89.69 177 SER A C 1
ATOM 1343 O O . SER A 1 177 ? -29.942 9.915 3.341 1.00 89.69 177 SER A O 1
ATOM 1345 N N . VAL A 1 178 ? -28.129 11.068 2.667 1.00 91.38 178 VAL A N 1
ATOM 1346 C CA . VAL A 1 178 ? -28.145 10.553 1.285 1.00 91.38 178 VAL A CA 1
ATOM 1347 C C . VAL A 1 178 ? -27.904 9.047 1.263 1.00 91.38 178 VAL A C 1
ATOM 1349 O O . VAL A 1 178 ? -28.679 8.318 0.650 1.00 91.38 178 VAL A O 1
ATOM 1352 N N . VAL A 1 179 ? -26.880 8.562 1.972 1.00 90.00 179 VAL A N 1
ATOM 1353 C CA . VAL A 1 179 ? -26.594 7.121 2.071 1.00 90.00 179 VAL A CA 1
ATOM 1354 C C . VAL A 1 179 ? -27.778 6.382 2.698 1.00 90.00 179 VAL A C 1
ATOM 1356 O O . VAL A 1 179 ? -28.206 5.352 2.181 1.00 90.00 179 VAL A O 1
ATOM 1359 N N . ALA A 1 180 ? -28.348 6.915 3.781 1.00 89.38 180 ALA A N 1
ATOM 1360 C CA . ALA A 1 180 ? -29.502 6.309 4.432 1.00 89.38 180 ALA A CA 1
ATOM 1361 C C . ALA A 1 180 ? -30.735 6.265 3.519 1.00 89.38 180 ALA A C 1
ATOM 1363 O O . ALA A 1 180 ? -31.395 5.231 3.457 1.00 89.38 180 ALA A O 1
ATOM 1364 N N . GLY A 1 181 ? -31.021 7.347 2.790 1.00 90.00 181 GLY A N 1
ATOM 1365 C CA . GLY A 1 181 ? -32.137 7.421 1.848 1.00 90.00 181 GLY A CA 1
ATOM 1366 C C . GLY A 1 181 ? -31.966 6.472 0.665 1.00 90.00 181 GLY A C 1
ATOM 1367 O O . GLY A 1 181 ? -32.866 5.687 0.382 1.00 90.00 181 GLY A O 1
ATOM 1368 N N . PHE A 1 182 ? -30.790 6.481 0.029 1.00 92.31 182 PHE A N 1
ATOM 1369 C CA . PHE A 1 182 ? -30.491 5.637 -1.130 1.00 92.31 182 PHE A CA 1
ATOM 1370 C C . PHE A 1 182 ? -30.608 4.139 -0.813 1.00 92.31 182 PHE A C 1
ATOM 1372 O O . PHE A 1 182 ? -31.125 3.373 -1.619 1.00 92.31 182 PHE A O 1
ATOM 1379 N N . PHE A 1 183 ? -30.173 3.722 0.380 1.00 89.75 183 PHE A N 1
ATOM 1380 C CA . PHE A 1 183 ? -30.221 2.321 0.811 1.00 89.75 183 PHE A CA 1
ATOM 1381 C C . PHE A 1 183 ? -31.437 1.969 1.690 1.00 89.75 183 PHE A C 1
ATOM 1383 O O . PHE A 1 183 ? -31.482 0.871 2.246 1.00 89.75 183 PHE A O 1
ATOM 1390 N N . GLY A 1 184 ? -32.410 2.873 1.863 1.00 88.75 184 GLY A N 1
ATOM 1391 C CA . GLY A 1 184 ? -33.616 2.620 2.666 1.00 88.75 184 GLY A CA 1
ATOM 1392 C C . GLY A 1 184 ? -33.340 2.300 4.145 1.00 88.75 184 GLY A C 1
ATOM 1393 O O . GLY A 1 184 ? -34.047 1.506 4.770 1.00 88.75 184 GLY A O 1
ATOM 1394 N N . LEU A 1 185 ? -32.282 2.872 4.723 1.00 87.69 185 LEU A N 1
ATOM 1395 C CA . LEU A 1 185 ? -31.831 2.558 6.077 1.00 87.69 185 LEU A CA 1
ATOM 1396 C C . LEU A 1 185 ? -32.629 3.344 7.122 1.00 87.69 185 LEU A C 1
ATOM 1398 O O . LEU A 1 185 ? -32.644 4.573 7.140 1.00 87.69 185 LEU A O 1
ATOM 1402 N N . SER A 1 186 ? -33.225 2.629 8.078 1.00 84.44 186 SER A N 1
ATOM 1403 C CA . SER A 1 186 ? -33.846 3.270 9.239 1.00 84.44 186 SER A CA 1
ATOM 1404 C C . SER A 1 186 ? -32.786 3.804 10.208 1.00 84.44 186 SER A C 1
ATOM 1406 O O . SER A 1 186 ? -32.104 3.029 10.886 1.00 84.44 186 SER A O 1
ATOM 1408 N N . MET A 1 187 ? -32.705 5.133 10.313 1.00 83.81 187 MET A N 1
ATOM 1409 C CA . MET A 1 187 ? -31.851 5.856 11.269 1.00 83.81 187 MET A CA 1
ATOM 1410 C C . MET A 1 187 ? -32.520 6.067 12.639 1.00 83.81 187 MET A C 1
ATOM 1412 O O . MET A 1 187 ? -31.957 6.722 13.508 1.00 83.81 187 MET A O 1
ATOM 1416 N N . ARG A 1 188 ? -33.722 5.506 12.855 1.00 81.25 188 ARG A N 1
ATOM 1417 C CA . ARG A 1 188 ? -34.425 5.564 14.153 1.00 81.25 188 ARG A CA 1
ATOM 1418 C C . ARG A 1 188 ? -33.794 4.653 15.205 1.00 81.25 188 ARG A C 1
ATOM 1420 O O . ARG A 1 188 ? -33.975 4.867 16.397 1.00 81.25 188 ARG A O 1
ATOM 1427 N N . ARG A 1 189 ? -33.091 3.605 14.767 1.00 79.88 189 ARG A N 1
ATOM 1428 C CA . ARG A 1 189 ? -32.339 2.715 15.658 1.00 79.88 189 ARG A CA 1
ATOM 1429 C C . ARG A 1 189 ? -30.983 3.349 15.979 1.00 79.88 189 ARG A C 1
ATOM 1431 O O . ARG A 1 189 ? -30.398 3.948 15.075 1.00 79.88 189 ARG A O 1
ATOM 1438 N N . PRO A 1 190 ? -30.452 3.169 17.201 1.00 81.69 190 PRO A N 1
ATOM 1439 C CA . PRO A 1 190 ? -29.111 3.637 17.525 1.00 81.69 190 PRO A CA 1
ATOM 1440 C C . PRO A 1 190 ? -28.084 3.042 16.554 1.00 81.69 190 PRO A C 1
ATOM 1442 O O . PRO A 1 190 ? -28.236 1.909 16.072 1.00 81.69 190 PRO A O 1
ATOM 1445 N N . ALA A 1 191 ? -27.051 3.829 16.247 1.00 84.81 191 ALA A N 1
ATOM 1446 C CA . ALA A 1 191 ? -25.943 3.379 15.416 1.00 84.81 191 ALA A CA 1
ATOM 1447 C C . ALA A 1 191 ? -25.289 2.136 16.049 1.00 84.81 191 ALA A C 1
ATOM 1449 O O . ALA A 1 191 ? -25.183 2.065 17.278 1.00 84.81 191 ALA A O 1
ATOM 1450 N N . PRO A 1 192 ? -24.873 1.138 15.246 1.00 88.62 192 PRO A N 1
ATOM 1451 C CA . PRO A 1 192 ? -24.167 -0.015 15.786 1.00 88.62 192 PRO A CA 1
ATOM 1452 C C . PRO A 1 192 ? -22.885 0.442 16.502 1.00 88.62 192 PRO A C 1
ATOM 1454 O O . PRO A 1 192 ? -22.229 1.374 16.029 1.00 88.62 192 PRO A O 1
ATOM 1457 N N . PRO A 1 193 ? -22.511 -0.196 17.625 1.00 89.12 193 PRO A N 1
ATOM 1458 C CA . PRO A 1 193 ? -21.295 0.166 18.334 1.00 89.12 193 PRO A CA 1
ATOM 1459 C C . PRO A 1 193 ? -20.080 -0.072 17.434 1.00 89.12 193 PRO A C 1
ATOM 1461 O O . PRO A 1 193 ? -19.960 -1.112 16.782 1.00 89.12 193 PRO A O 1
ATOM 1464 N N . VAL A 1 194 ? -19.184 0.911 17.396 1.00 90.06 194 VAL A N 1
ATOM 1465 C CA . VAL A 1 194 ? -17.988 0.887 16.551 1.00 90.06 194 VAL A CA 1
ATOM 1466 C C . VAL A 1 194 ? -17.016 -0.166 17.077 1.00 90.06 194 VAL A C 1
ATOM 1468 O O . VAL A 1 194 ? -16.590 -0.088 18.228 1.00 90.06 194 VAL A O 1
ATOM 1471 N N . GLY A 1 195 ? -16.668 -1.143 16.238 1.00 89.50 195 GLY A N 1
ATOM 1472 C CA . GLY A 1 195 ? -15.677 -2.172 16.558 1.00 89.50 195 GLY A CA 1
ATOM 1473 C C . GLY A 1 195 ? -14.242 -1.637 16.545 1.00 89.50 195 GLY A C 1
ATOM 1474 O O . GLY A 1 195 ? -14.008 -0.429 16.567 1.00 89.50 195 GLY A O 1
ATOM 1475 N N . GLN A 1 196 ? -13.257 -2.539 16.450 1.00 88.38 196 GLN A N 1
ATOM 1476 C CA . GLN A 1 196 ? -11.842 -2.149 16.344 1.00 88.38 196 GLN A CA 1
ATOM 1477 C C . GLN A 1 196 ? -11.623 -1.154 15.193 1.00 88.38 196 GLN A C 1
ATOM 1479 O O . GLN A 1 196 ? -10.928 -0.153 15.358 1.00 88.38 196 GLN A O 1
ATOM 1484 N N . PHE A 1 197 ? -12.275 -1.395 14.056 1.00 92.12 197 PHE A N 1
ATOM 1485 C CA . PHE A 1 197 ? -12.307 -0.495 12.910 1.00 92.12 197 PHE A CA 1
ATOM 1486 C C . PHE A 1 197 ? -13.716 0.053 12.702 1.00 92.12 197 PHE A C 1
ATOM 1488 O O . PHE A 1 197 ? -14.712 -0.644 12.909 1.00 92.12 197 PHE A O 1
ATOM 1495 N N . THR A 1 198 ? -13.767 1.313 12.298 1.00 92.75 198 THR A N 1
ATOM 1496 C CA . THR A 1 198 ? -14.984 2.039 11.936 1.00 92.75 198 THR A CA 1
ATOM 1497 C C . THR A 1 198 ? -15.620 1.475 10.669 1.00 92.75 198 THR A C 1
ATOM 1499 O O . THR A 1 198 ? -14.968 0.812 9.855 1.00 92.75 198 THR A O 1
ATOM 1502 N N . SER A 1 199 ? -16.904 1.763 10.482 1.00 92.69 199 SER A N 1
ATOM 1503 C CA . SER A 1 199 ? -17.640 1.380 9.275 1.00 92.69 199 SER A CA 1
ATOM 1504 C C . SER A 1 199 ? -17.048 2.081 8.050 1.00 92.69 199 SER A C 1
ATOM 1506 O O . SER A 1 199 ? -16.906 1.469 6.994 1.00 92.69 199 SER A O 1
ATOM 1508 N N . TYR A 1 200 ? -16.616 3.337 8.206 1.00 92.31 200 TYR A N 1
ATOM 1509 C CA . TYR A 1 200 ? -15.881 4.096 7.199 1.00 92.31 200 TYR A CA 1
ATOM 1510 C C . TYR A 1 200 ? -14.573 3.415 6.792 1.00 92.31 200 TYR A C 1
ATOM 1512 O O . TYR A 1 200 ? -14.301 3.265 5.599 1.00 92.31 200 TYR A O 1
ATOM 1520 N N . GLU A 1 201 ? -13.768 2.974 7.763 1.00 94.00 201 GLU A N 1
ATOM 1521 C CA . GLU A 1 201 ? -12.524 2.254 7.481 1.00 94.00 201 GLU A CA 1
ATOM 1522 C C . GLU A 1 201 ? -12.796 0.977 6.683 1.00 94.00 201 GLU A C 1
ATOM 1524 O O . GLU A 1 201 ? -12.116 0.744 5.687 1.00 94.00 201 GLU A O 1
ATOM 1529 N N . ARG A 1 202 ? -13.815 0.202 7.072 1.00 93.81 202 ARG A N 1
ATOM 1530 C CA . ARG A 1 202 ? -14.108 -1.121 6.498 1.00 93.81 202 ARG A CA 1
ATOM 1531 C C . ARG A 1 202 ? -14.842 -1.096 5.161 1.00 93.81 202 ARG A C 1
ATOM 1533 O O . ARG A 1 202 ? -14.622 -1.986 4.348 1.00 93.81 202 ARG A O 1
ATOM 1540 N N . LEU A 1 203 ? -15.730 -0.128 4.932 1.00 92.88 203 LEU A N 1
ATOM 1541 C CA . LEU A 1 203 ? -16.547 -0.055 3.712 1.00 92.88 203 LEU A CA 1
ATOM 1542 C C . LEU A 1 203 ? -15.968 0.869 2.648 1.00 92.88 203 LEU A C 1
ATOM 1544 O O . LEU A 1 203 ? -16.165 0.622 1.462 1.00 92.88 203 LEU A O 1
ATOM 1548 N N . VAL A 1 204 ? -15.293 1.941 3.062 1.00 92.75 204 VAL A N 1
ATOM 1549 C CA . VAL A 1 204 ? -14.883 3.014 2.152 1.00 92.75 204 VAL A CA 1
ATOM 1550 C C . VAL A 1 204 ? -13.371 3.082 2.083 1.00 92.75 204 VAL A C 1
ATOM 1552 O O . VAL A 1 204 ? -12.785 2.779 1.048 1.00 92.75 204 VAL A O 1
ATOM 1555 N N . SER A 1 205 ? -12.719 3.452 3.185 1.00 94.19 205 SER A N 1
ATOM 1556 C CA . SER A 1 205 ? -11.306 3.822 3.144 1.00 94.19 205 SER A CA 1
ATOM 1557 C C . SER A 1 205 ? -10.436 2.666 2.662 1.00 94.19 205 SER A C 1
ATOM 1559 O O . SER A 1 205 ? -9.689 2.808 1.693 1.00 94.19 205 SER A O 1
ATOM 1561 N N . PHE A 1 206 ? -10.545 1.519 3.325 1.00 94.12 206 PHE A N 1
ATOM 1562 C CA . PHE A 1 206 ? -9.648 0.408 3.094 1.00 94.12 206 PHE A CA 1
ATOM 1563 C C . PHE A 1 206 ? -9.923 -0.351 1.781 1.00 94.12 206 PHE A C 1
ATOM 1565 O O . PHE A 1 206 ? -8.972 -0.539 1.021 1.00 94.12 206 PHE A O 1
ATOM 1572 N N . PRO A 1 207 ? -11.176 -0.707 1.421 1.00 94.75 207 PRO A N 1
ATOM 1573 C CA . PRO A 1 207 ? -11.455 -1.320 0.121 1.00 94.75 207 PRO A CA 1
ATOM 1574 C C . PRO A 1 207 ? -11.040 -0.449 -1.068 1.00 94.75 207 PRO A C 1
ATOM 1576 O O . PRO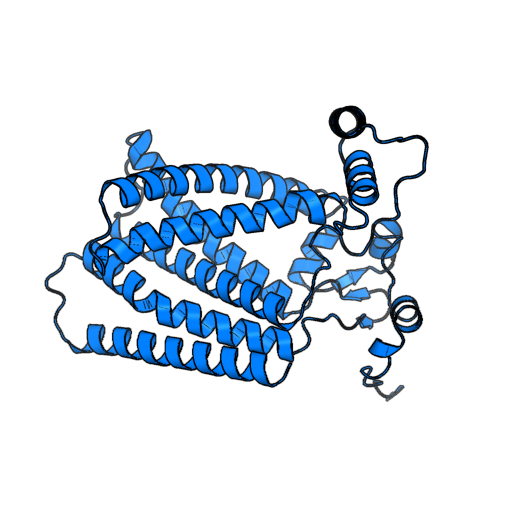 A 1 207 ? -10.474 -0.971 -2.026 1.00 94.75 207 PRO A O 1
ATOM 1579 N N . ILE A 1 208 ? -11.251 0.874 -1.002 1.00 96.50 208 ILE A N 1
ATOM 1580 C CA . ILE A 1 208 ? -10.820 1.780 -2.076 1.00 96.50 208 ILE A CA 1
ATOM 1581 C C . ILE A 1 208 ? -9.293 1.768 -2.205 1.00 96.50 208 ILE A C 1
ATOM 1583 O O . ILE A 1 208 ? -8.790 1.681 -3.322 1.00 96.50 208 ILE A O 1
ATOM 1587 N N . TRP A 1 209 ? -8.542 1.786 -1.095 1.00 97.19 209 TRP A N 1
ATOM 1588 C CA . TRP A 1 209 ? -7.084 1.623 -1.149 1.00 97.19 209 TRP A CA 1
ATOM 1589 C C . TRP A 1 209 ? -6.678 0.311 -1.822 1.00 97.19 209 TRP A C 1
ATOM 1591 O O . TRP A 1 209 ? -5.831 0.334 -2.709 1.00 97.19 209 TRP A O 1
ATOM 1601 N N . VAL A 1 210 ? -7.293 -0.815 -1.448 1.00 95.88 210 VAL A N 1
ATOM 1602 C CA . VAL A 1 210 ? -6.990 -2.131 -2.037 1.00 95.88 210 VAL A CA 1
ATOM 1603 C C . VAL A 1 210 ? -7.243 -2.136 -3.545 1.00 95.88 210 VAL A C 1
ATOM 1605 O O . VAL A 1 210 ? -6.384 -2.585 -4.302 1.00 95.88 210 VAL A O 1
ATOM 1608 N N . VAL A 1 211 ? -8.386 -1.605 -3.990 1.00 97.50 211 VAL A N 1
ATOM 1609 C CA . VAL A 1 211 ? -8.738 -1.537 -5.416 1.00 97.50 211 VAL A CA 1
ATOM 1610 C C . VAL A 1 211 ? -7.774 -0.634 -6.180 1.00 97.50 211 VAL A C 1
ATOM 1612 O O . VAL A 1 211 ? -7.242 -1.052 -7.205 1.00 97.50 211 VAL A O 1
ATOM 1615 N N . LEU A 1 212 ? -7.509 0.579 -5.688 1.00 98.50 212 LEU A N 1
ATOM 1616 C CA . LEU A 1 212 ? -6.651 1.536 -6.387 1.00 98.50 212 LEU A CA 1
ATOM 1617 C C . LEU A 1 212 ? -5.180 1.099 -6.402 1.00 98.50 212 LEU A C 1
ATOM 1619 O O . LEU A 1 212 ? -4.526 1.196 -7.438 1.00 98.50 212 LEU A O 1
ATOM 1623 N N . VAL A 1 213 ? -4.660 0.571 -5.289 1.00 98.25 213 VAL A N 1
ATOM 1624 C CA . VAL A 1 213 ? -3.298 0.013 -5.239 1.00 98.25 213 VAL A CA 1
ATOM 1625 C C . VAL A 1 213 ? -3.195 -1.210 -6.149 1.00 98.25 213 VAL A C 1
ATOM 1627 O O . VAL A 1 213 ? -2.239 -1.322 -6.912 1.00 98.25 213 VAL A O 1
ATOM 1630 N N . GLY A 1 214 ? -4.193 -2.097 -6.134 1.00 98.19 214 GLY A N 1
ATOM 1631 C CA . GLY A 1 214 ? -4.247 -3.234 -7.050 1.00 98.19 214 GLY A CA 1
ATOM 1632 C C . GLY A 1 214 ? -4.227 -2.788 -8.513 1.00 98.19 214 GLY A C 1
ATOM 1633 O O . GLY A 1 214 ? -3.416 -3.277 -9.295 1.00 98.19 214 GLY A O 1
ATOM 1634 N N . LEU A 1 215 ? -5.055 -1.809 -8.876 1.00 98.50 215 LEU A N 1
ATOM 1635 C CA . LEU A 1 215 ? -5.147 -1.300 -10.241 1.00 98.50 215 LEU A CA 1
ATOM 1636 C C . LEU A 1 215 ? -3.846 -0.630 -10.708 1.00 98.50 215 LEU A C 1
ATOM 1638 O O . LEU A 1 215 ? -3.395 -0.890 -11.828 1.00 98.50 215 LEU A O 1
ATOM 1642 N N . ILE A 1 216 ? -3.202 0.184 -9.862 1.00 98.50 216 ILE A N 1
ATOM 1643 C CA . ILE A 1 216 ? -1.947 0.846 -10.242 1.00 98.50 216 ILE A CA 1
ATOM 1644 C C . ILE A 1 216 ? -0.780 -0.141 -10.333 1.00 98.50 216 ILE A C 1
ATOM 1646 O O . ILE A 1 216 ? 0.045 -0.024 -11.239 1.00 98.50 216 ILE A O 1
ATOM 1650 N N . VAL A 1 217 ? -0.746 -1.162 -9.467 1.00 98.38 217 VAL A N 1
ATOM 1651 C CA . VAL A 1 217 ? 0.234 -2.253 -9.558 1.00 98.38 217 VAL A CA 1
ATOM 1652 C C . VAL A 1 217 ? 0.023 -3.043 -10.844 1.00 98.38 217 VAL A C 1
ATOM 1654 O O . VAL A 1 217 ? 0.967 -3.195 -11.609 1.00 98.38 217 VAL A O 1
ATOM 1657 N N . LEU A 1 218 ? -1.200 -3.493 -11.138 1.00 98.00 218 LEU A N 1
ATOM 1658 C CA . LEU A 1 218 ? -1.487 -4.288 -12.339 1.00 98.00 218 LEU A CA 1
ATOM 1659 C C . LEU A 1 218 ? -1.150 -3.530 -13.629 1.00 98.00 218 LEU A C 1
ATOM 1661 O O . LEU A 1 218 ? -0.472 -4.062 -14.507 1.00 98.00 218 LEU A O 1
ATOM 1665 N N . THR A 1 219 ? -1.565 -2.270 -13.736 1.00 98.44 219 THR A N 1
ATOM 1666 C CA . THR A 1 219 ? -1.239 -1.437 -14.905 1.00 98.44 219 THR A CA 1
ATOM 1667 C C . THR A 1 219 ? 0.255 -1.110 -14.988 1.00 98.44 219 THR A C 1
ATOM 1669 O O . THR A 1 219 ? 0.817 -1.098 -16.084 1.00 98.44 219 THR A O 1
ATOM 1672 N N . GLY A 1 220 ? 0.927 -0.905 -13.850 1.00 97.38 220 GLY A N 1
ATOM 1673 C CA . GLY A 1 220 ? 2.379 -0.722 -13.781 1.00 97.38 220 GLY A CA 1
ATOM 1674 C C . GLY A 1 220 ? 3.144 -1.967 -14.234 1.00 97.38 220 GLY A C 1
ATOM 1675 O O . GLY A 1 220 ? 4.094 -1.852 -15.007 1.00 97.38 220 GLY A O 1
ATOM 1676 N N . LEU A 1 221 ? 2.680 -3.159 -13.842 1.00 96.50 221 LEU A N 1
ATOM 1677 C CA . LEU A 1 221 ? 3.220 -4.438 -14.303 1.00 96.50 221 LEU A CA 1
ATOM 1678 C C . LEU A 1 221 ? 3.075 -4.570 -15.821 1.00 96.50 221 LEU A C 1
ATOM 1680 O O . LEU A 1 221 ? 4.069 -4.832 -16.484 1.00 96.50 221 LEU A O 1
ATOM 1684 N N . VAL A 1 222 ? 1.901 -4.306 -16.406 1.00 97.31 222 VAL A N 1
ATOM 1685 C CA . VAL A 1 222 ? 1.727 -4.331 -17.876 1.00 97.31 222 VAL A CA 1
ATOM 1686 C C . VAL A 1 222 ? 2.720 -3.390 -18.571 1.00 97.31 222 VAL A C 1
ATOM 1688 O O . VAL A 1 222 ? 3.371 -3.773 -19.544 1.00 97.31 222 VAL A O 1
ATOM 1691 N N . LYS A 1 223 ? 2.900 -2.171 -18.046 1.00 95.81 223 LYS A N 1
ATOM 1692 C CA . LYS A 1 223 ? 3.858 -1.197 -18.595 1.00 95.81 223 LYS A CA 1
ATOM 1693 C C . LYS A 1 223 ? 5.315 -1.647 -18.462 1.00 95.81 223 LYS A C 1
ATOM 1695 O O . LYS A 1 223 ? 6.097 -1.356 -19.361 1.00 95.81 223 LYS A O 1
ATOM 1700 N N . ALA A 1 224 ? 5.686 -2.330 -17.382 1.00 94.94 224 ALA A N 1
ATOM 1701 C CA . ALA A 1 224 ? 7.039 -2.849 -17.181 1.00 94.94 224 ALA A CA 1
ATOM 1702 C C . ALA A 1 224 ? 7.303 -4.108 -18.024 1.00 94.94 224 ALA A C 1
ATOM 1704 O O . ALA A 1 224 ? 8.354 -4.249 -18.644 1.00 94.94 224 ALA A O 1
ATOM 1705 N N . MET A 1 225 ? 6.329 -5.012 -18.113 1.00 94.38 225 MET A N 1
ATOM 1706 C CA . MET A 1 225 ? 6.497 -6.301 -18.782 1.00 94.38 225 MET A CA 1
ATOM 1707 C C . MET A 1 225 ? 6.598 -6.189 -20.307 1.00 94.38 225 MET A C 1
ATOM 1709 O O . MET A 1 225 ? 7.144 -7.097 -20.930 1.00 94.38 225 MET A O 1
ATOM 1713 N N . ARG A 1 226 ? 6.185 -5.065 -20.914 1.00 94.31 226 ARG A N 1
ATOM 1714 C CA . ARG A 1 226 ? 6.359 -4.805 -22.360 1.00 94.31 226 ARG A CA 1
ATOM 1715 C C . ARG A 1 226 ? 7.821 -4.834 -22.820 1.00 94.31 226 ARG A C 1
ATOM 1717 O O . ARG A 1 226 ? 8.089 -4.946 -24.008 1.00 94.31 226 ARG A O 1
ATOM 1724 N N . TYR A 1 227 ? 8.762 -4.679 -21.887 1.00 90.38 227 TYR A N 1
ATOM 1725 C CA . TYR A 1 227 ? 10.196 -4.730 -22.170 1.00 90.38 227 TYR A CA 1
ATOM 1726 C C . TYR A 1 227 ? 10.754 -6.157 -22.198 1.00 90.38 227 TYR A C 1
ATOM 1728 O O . TYR A 1 227 ? 11.875 -6.358 -22.653 1.00 90.38 227 TYR A O 1
ATOM 1736 N N . LEU A 1 228 ? 9.991 -7.139 -21.708 1.00 91.38 228 LEU A N 1
ATOM 1737 C CA . LEU A 1 228 ? 10.368 -8.556 -21.700 1.00 91.38 228 LEU A CA 1
ATOM 1738 C C . LEU A 1 228 ? 9.487 -9.399 -22.622 1.00 91.38 228 LEU A C 1
ATOM 1740 O O . LEU A 1 228 ? 9.929 -10.430 -23.119 1.00 91.38 228 LEU A O 1
ATOM 1744 N N . PHE A 1 229 ? 8.249 -8.961 -22.847 1.00 93.31 229 PHE A N 1
ATOM 1745 C CA . PHE A 1 229 ? 7.252 -9.679 -23.624 1.00 93.31 229 PHE A CA 1
ATOM 1746 C C . PHE A 1 229 ? 6.622 -8.770 -24.684 1.00 93.31 229 PHE A C 1
ATOM 1748 O O . PHE A 1 229 ? 6.459 -7.573 -24.435 1.00 93.31 229 PHE A O 1
ATOM 1755 N N . PRO A 1 230 ? 6.213 -9.323 -25.841 1.00 95.38 230 PRO A N 1
ATOM 1756 C CA . PRO A 1 230 ? 5.545 -8.574 -26.902 1.00 95.38 230 PRO A CA 1
ATOM 1757 C C . PRO A 1 230 ? 4.088 -8.269 -26.517 1.00 95.38 230 PRO A C 1
ATOM 1759 O O . PRO A 1 230 ? 3.145 -8.879 -27.017 1.00 95.38 230 PRO A O 1
ATOM 1762 N N . ILE A 1 231 ? 3.895 -7.345 -25.575 1.00 95.62 231 ILE A N 1
ATOM 1763 C CA . ILE A 1 231 ? 2.565 -6.910 -25.139 1.00 95.62 231 ILE A CA 1
ATOM 1764 C C . ILE A 1 231 ? 1.958 -5.997 -26.219 1.00 95.62 231 ILE A C 1
ATOM 1766 O O . ILE A 1 231 ? 2.625 -5.036 -26.612 1.00 95.62 231 ILE A O 1
ATOM 1770 N N . PRO A 1 232 ? 0.707 -6.237 -26.667 1.00 97.00 232 PRO A N 1
ATOM 1771 C CA . PRO A 1 232 ? 0.040 -5.397 -27.661 1.00 97.00 232 PRO A CA 1
ATOM 1772 C C . PRO A 1 232 ? 0.046 -3.911 -27.283 1.00 97.00 232 PRO A C 1
ATOM 1774 O O . PRO A 1 232 ? -0.189 -3.551 -26.122 1.00 97.00 232 PRO A O 1
ATOM 1777 N N . GLY A 1 233 ? 0.295 -3.040 -28.263 1.00 95.69 233 GLY A N 1
ATOM 1778 C CA . GLY A 1 233 ? 0.415 -1.596 -28.042 1.00 95.69 233 GLY A CA 1
ATOM 1779 C C . GLY A 1 233 ? -0.862 -0.975 -27.471 1.00 95.69 233 GLY A C 1
ATOM 1780 O O . GLY A 1 233 ? -0.796 -0.114 -26.592 1.00 95.69 233 GLY A O 1
ATOM 1781 N N . GLU A 1 234 ? -2.023 -1.473 -27.890 1.00 96.56 234 GLU A N 1
ATOM 1782 C CA . GLU A 1 234 ? -3.344 -1.065 -27.409 1.00 96.56 234 GLU A CA 1
ATOM 1783 C C . GLU A 1 234 ? -3.492 -1.359 -25.915 1.00 96.56 234 GLU A C 1
ATOM 1785 O O . GLU A 1 234 ? -3.930 -0.500 -25.148 1.00 96.56 234 GLU A O 1
ATOM 1790 N N . LEU A 1 235 ? -3.055 -2.544 -25.475 1.00 97.06 235 LEU A N 1
ATOM 1791 C CA . LEU A 1 235 ? -3.098 -2.932 -24.068 1.00 97.06 235 LEU A CA 1
ATOM 1792 C C . LEU A 1 235 ? -2.166 -2.054 -23.222 1.00 97.06 235 LEU A C 1
ATOM 1794 O O . LEU A 1 235 ? -2.549 -1.613 -22.138 1.00 97.06 235 LEU A O 1
ATOM 1798 N N . VAL A 1 236 ? -0.966 -1.743 -23.723 1.00 96.88 236 VAL A N 1
ATOM 1799 C CA . VAL A 1 236 ? -0.032 -0.818 -23.057 1.00 96.88 236 VAL A CA 1
ATOM 1800 C C . VAL A 1 236 ? -0.603 0.603 -22.988 1.00 96.88 236 VAL A C 1
ATOM 1802 O O . VAL A 1 236 ? -0.407 1.294 -21.981 1.00 96.88 236 VAL A O 1
ATOM 1805 N N . SER A 1 237 ? -1.313 1.045 -24.027 1.00 96.38 237 SER A N 1
ATOM 1806 C CA . SER A 1 237 ? -1.975 2.353 -24.075 1.00 96.38 237 SER A CA 1
ATOM 1807 C C . SER A 1 237 ? -3.099 2.446 -23.041 1.00 96.38 237 SER A C 1
ATOM 1809 O O . SER A 1 237 ? -3.066 3.328 -22.178 1.00 96.38 237 SER A O 1
ATOM 1811 N N 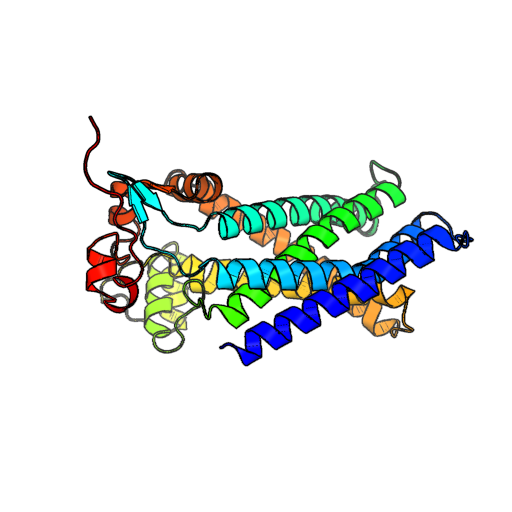. VAL A 1 238 ? -4.018 1.472 -23.028 1.00 97.75 238 VAL A N 1
ATOM 1812 C CA . VAL A 1 238 ? -5.095 1.382 -22.027 1.00 97.75 238 VAL A CA 1
ATOM 1813 C C . VAL A 1 238 ? -4.513 1.320 -20.618 1.00 97.75 238 VAL A C 1
ATOM 1815 O O . VAL A 1 238 ? -4.912 2.102 -19.754 1.00 97.75 238 VAL A O 1
ATOM 1818 N N . ALA A 1 239 ? -3.517 0.459 -20.386 1.00 97.81 239 ALA A N 1
ATOM 1819 C CA . ALA A 1 239 ? -2.842 0.382 -19.097 1.00 97.81 239 ALA A CA 1
ATOM 1820 C C . ALA A 1 239 ? -2.229 1.730 -18.701 1.00 97.81 239 ALA A C 1
ATOM 1822 O O . ALA A 1 239 ? -2.302 2.106 -17.539 1.00 97.81 239 ALA A O 1
ATOM 1823 N N . SER A 1 240 ? -1.672 2.489 -19.645 1.00 95.50 240 SER A N 1
ATOM 1824 C CA . SER A 1 240 ? -1.092 3.807 -19.371 1.00 95.50 240 SER A CA 1
ATOM 1825 C C . SER A 1 240 ? -2.136 4.841 -18.960 1.00 95.50 240 SER A C 1
ATOM 1827 O O . SER A 1 240 ? -1.919 5.527 -17.961 1.00 95.50 240 SER A O 1
ATOM 1829 N N . VAL A 1 241 ? -3.265 4.916 -19.668 1.00 95.75 241 VAL A N 1
ATOM 1830 C CA . VAL A 1 241 ? -4.377 5.815 -19.315 1.00 95.75 241 VAL A CA 1
ATOM 1831 C C . VAL A 1 241 ? -4.929 5.458 -17.938 1.00 95.75 241 VAL A C 1
ATOM 1833 O O . VAL A 1 241 ? -5.048 6.323 -17.069 1.00 95.75 241 VAL A O 1
ATOM 1836 N N . VAL A 1 242 ? -5.201 4.172 -17.703 1.00 98.06 242 VAL A N 1
ATOM 1837 C CA . VAL A 1 242 ? -5.743 3.699 -16.426 1.00 98.06 242 VAL A CA 1
ATOM 1838 C C . VAL A 1 242 ? -4.743 3.912 -15.287 1.00 98.06 242 VAL A C 1
ATOM 1840 O O . VAL A 1 242 ? -5.149 4.325 -14.205 1.00 98.06 242 VAL A O 1
ATOM 1843 N N . HIS A 1 243 ? -3.441 3.716 -15.511 1.00 97.81 243 HIS A N 1
ATOM 1844 C CA . HIS A 1 243 ? -2.400 3.967 -14.507 1.00 97.81 243 HIS A CA 1
ATOM 1845 C C . HIS A 1 243 ? -2.384 5.433 -14.056 1.00 97.81 243 HIS A C 1
ATOM 1847 O O . HIS A 1 243 ? -2.379 5.714 -12.858 1.00 97.81 243 HIS A O 1
ATOM 1853 N N . VAL A 1 244 ? -2.439 6.371 -15.009 1.00 95.62 244 VAL A N 1
ATOM 1854 C CA . VAL A 1 244 ? -2.473 7.814 -14.723 1.00 95.62 244 VAL A CA 1
ATOM 1855 C C . VAL A 1 244 ? -3.778 8.209 -14.030 1.00 95.62 244 VAL A C 1
ATOM 1857 O O . VAL A 1 244 ? -3.742 8.892 -13.008 1.00 95.62 244 VAL A O 1
ATOM 1860 N N . ALA A 1 245 ? -4.929 7.734 -14.514 1.00 96.25 245 ALA A N 1
ATOM 1861 C CA . ALA A 1 245 ? -6.214 7.985 -13.859 1.00 96.25 245 ALA A CA 1
ATOM 1862 C C . ALA A 1 245 ? -6.221 7.457 -12.412 1.00 96.25 245 ALA A C 1
ATOM 1864 O O . ALA A 1 245 ? -6.648 8.151 -11.488 1.00 96.25 245 ALA A O 1
ATOM 1865 N N . THR A 1 246 ? -5.661 6.264 -12.193 1.00 98.31 246 THR A N 1
ATOM 1866 C CA . THR A 1 246 ? -5.528 5.665 -10.859 1.00 98.31 246 THR A CA 1
ATOM 1867 C C . THR A 1 246 ? -4.608 6.489 -9.962 1.00 98.31 246 THR A C 1
ATOM 1869 O O . THR A 1 246 ? -4.925 6.674 -8.790 1.00 98.31 246 THR A O 1
ATOM 1872 N N . MET A 1 247 ? -3.508 7.041 -10.489 1.00 97.38 247 MET A N 1
ATOM 1873 C CA . MET A 1 247 ? -2.627 7.953 -9.747 1.00 97.38 247 MET A CA 1
ATOM 1874 C C . MET A 1 247 ? -3.390 9.191 -9.252 1.00 97.38 247 MET A C 1
ATOM 1876 O O . MET A 1 247 ? -3.257 9.561 -8.085 1.00 97.38 247 MET A O 1
ATOM 1880 N N . VAL A 1 248 ? -4.226 9.803 -10.097 1.00 95.75 248 VAL A N 1
ATOM 1881 C CA . VAL A 1 248 ? -5.062 10.956 -9.708 1.00 95.75 248 VAL A CA 1
ATOM 1882 C C . VAL A 1 248 ? -6.061 10.565 -8.613 1.00 95.75 248 VAL A C 1
ATOM 1884 O O . VAL A 1 248 ? -6.202 11.272 -7.613 1.00 95.75 248 VAL A O 1
ATOM 1887 N N . MET A 1 249 ? -6.709 9.405 -8.742 1.00 97.88 249 MET A N 1
ATOM 1888 C CA . MET A 1 249 ? -7.612 8.889 -7.706 1.00 97.88 249 MET A CA 1
ATOM 1889 C C . MET A 1 249 ? -6.879 8.584 -6.392 1.00 97.88 249 MET A C 1
ATOM 1891 O O . MET A 1 249 ? -7.405 8.864 -5.315 1.00 97.88 249 MET A O 1
ATOM 1895 N N . LEU A 1 250 ? -5.656 8.053 -6.460 1.00 98.06 250 LEU A N 1
ATOM 1896 C CA . LEU A 1 250 ? -4.802 7.820 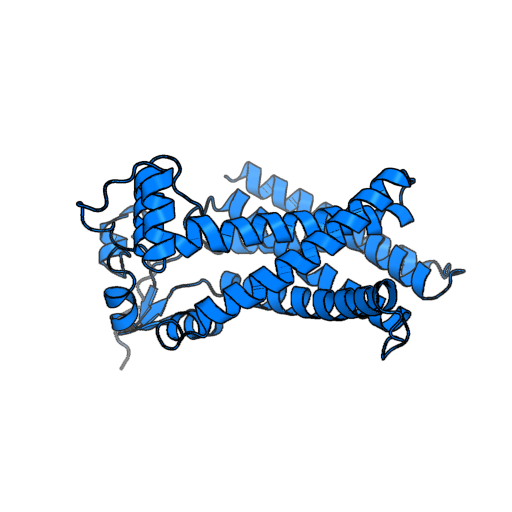-5.294 1.00 98.06 250 LEU A CA 1
ATOM 1897 C C . LEU A 1 250 ? -4.376 9.132 -4.630 1.00 98.06 250 LEU A C 1
ATOM 1899 O O . LEU A 1 250 ? -4.314 9.177 -3.405 1.00 98.06 250 LEU A O 1
ATOM 1903 N N . ALA A 1 251 ? -4.155 10.207 -5.393 1.00 96.81 251 ALA A N 1
ATOM 1904 C CA . ALA A 1 251 ? -3.910 11.537 -4.834 1.00 96.81 251 ALA A CA 1
ATOM 1905 C C . ALA A 1 251 ? -5.108 12.007 -3.995 1.00 96.81 251 ALA A C 1
ATOM 1907 O O . ALA A 1 251 ? -4.956 12.361 -2.825 1.00 96.81 251 ALA A O 1
ATOM 1908 N N . ALA A 1 252 ? -6.319 11.927 -4.557 1.00 97.19 252 ALA A N 1
ATOM 1909 C CA . ALA A 1 252 ? -7.546 12.256 -3.834 1.00 97.19 252 ALA A CA 1
ATOM 1910 C C . ALA A 1 252 ? -7.735 11.359 -2.597 1.00 97.19 252 ALA A C 1
ATOM 1912 O O . ALA A 1 252 ? -8.095 11.841 -1.520 1.00 97.19 252 ALA A O 1
ATOM 1913 N N . LYS A 1 253 ? -7.430 10.061 -2.717 1.00 97.38 253 LYS A N 1
ATOM 1914 C CA . LYS A 1 253 ? -7.524 9.111 -1.604 1.00 97.38 253 LYS A CA 1
ATOM 1915 C C . LYS A 1 253 ? -6.487 9.368 -0.509 1.00 97.38 253 LYS A C 1
ATOM 1917 O O . LYS A 1 253 ? -6.812 9.188 0.668 1.00 97.38 253 LYS A O 1
ATOM 1922 N N . LEU A 1 254 ? -5.277 9.801 -0.865 1.00 97.38 254 LEU A N 1
ATOM 1923 C CA . LEU A 1 254 ? -4.258 10.234 0.089 1.00 97.38 254 LEU A CA 1
ATOM 1924 C C . LEU A 1 254 ? -4.753 11.459 0.863 1.00 97.38 254 LEU A C 1
ATOM 1926 O O . LEU A 1 254 ? -4.686 11.455 2.088 1.00 97.38 254 LEU A O 1
ATOM 1930 N N . LEU A 1 255 ? -5.302 12.468 0.181 1.00 96.81 255 LEU A N 1
ATOM 1931 C CA . LEU A 1 255 ? -5.855 13.657 0.840 1.00 96.81 255 LEU A CA 1
ATOM 1932 C C . LEU A 1 255 ? -6.998 13.301 1.801 1.00 96.81 255 LEU A C 1
ATOM 1934 O O . LEU A 1 255 ? -7.014 13.775 2.937 1.00 96.81 255 LEU A O 1
ATOM 1938 N N . ASP A 1 256 ? -7.911 12.418 1.388 1.00 94.94 256 ASP A N 1
ATOM 1939 C CA . ASP A 1 256 ? -8.948 11.871 2.271 1.00 94.94 256 ASP A CA 1
ATOM 1940 C C . ASP A 1 256 ? -8.346 11.150 3.488 1.00 94.94 256 ASP A C 1
ATOM 1942 O O . ASP A 1 256 ? -8.765 11.367 4.627 1.00 94.94 256 ASP A O 1
ATOM 1946 N N . HIS A 1 257 ? -7.327 10.319 3.266 1.00 95.88 257 HIS A N 1
ATOM 1947 C CA . HIS A 1 257 ? -6.658 9.596 4.339 1.00 95.88 257 HIS A CA 1
ATOM 1948 C C . HIS A 1 257 ? -5.995 10.550 5.341 1.00 95.88 257 HIS A C 1
ATOM 1950 O O . HIS A 1 257 ? -6.217 10.401 6.543 1.00 95.88 257 HIS A O 1
ATOM 1956 N N . LEU A 1 258 ? -5.262 11.560 4.863 1.00 95.31 258 LEU A N 1
ATOM 1957 C CA . LEU A 1 258 ? -4.632 12.584 5.699 1.00 95.31 258 LEU A CA 1
ATOM 1958 C C . LEU A 1 258 ? -5.677 13.385 6.479 1.00 95.31 258 LEU A C 1
ATOM 1960 O O . LEU A 1 258 ? -5.560 13.506 7.697 1.00 95.31 258 LEU A O 1
ATOM 1964 N N . ARG A 1 259 ? -6.754 13.842 5.827 1.00 93.00 259 ARG A N 1
ATOM 1965 C CA . ARG A 1 259 ? -7.906 14.469 6.500 1.00 93.00 259 ARG A CA 1
ATOM 1966 C C . ARG A 1 259 ? -8.451 13.578 7.620 1.00 93.00 259 ARG A C 1
ATOM 1968 O O . ARG A 1 259 ? -8.789 14.075 8.696 1.00 93.00 259 ARG A O 1
ATOM 1975 N N . TYR A 1 260 ? -8.589 12.277 7.362 1.00 91.31 260 TYR A N 1
ATOM 1976 C CA . TYR A 1 260 ? -9.146 11.325 8.318 1.00 91.31 260 TYR A CA 1
ATOM 1977 C C . TYR A 1 260 ? -8.229 11.135 9.535 1.00 91.31 260 TYR A C 1
ATOM 1979 O O . TYR A 1 260 ? -8.721 11.213 10.663 1.00 91.31 260 TYR A O 1
ATOM 1987 N N . VAL A 1 261 ? -6.926 10.902 9.334 1.00 91.56 261 VAL A N 1
ATOM 1988 C CA . VAL A 1 261 ? -5.992 10.563 10.429 1.00 91.56 261 VAL A CA 1
ATOM 1989 C C . VAL A 1 261 ? -5.423 11.781 11.161 1.00 91.56 261 VAL A C 1
ATOM 1991 O O . VAL A 1 261 ? -5.130 11.674 12.350 1.00 91.56 261 VAL A O 1
ATOM 1994 N N . LEU A 1 262 ? -5.304 12.935 10.495 1.00 93.00 262 LEU A N 1
ATOM 1995 C CA . LEU A 1 262 ? -4.750 14.166 11.080 1.00 93.00 262 LEU A CA 1
ATOM 1996 C C . LEU A 1 262 ? -5.801 15.036 11.783 1.00 93.00 262 LEU A C 1
ATOM 1998 O O . LEU A 1 262 ? -5.458 16.048 12.390 1.00 93.00 262 LEU A O 1
ATOM 2002 N N . SER A 1 263 ? -7.083 14.657 11.750 1.00 92.06 263 SER A N 1
ATOM 2003 C CA . SER A 1 263 ? -8.095 15.318 12.580 1.00 92.06 263 SER A CA 1
ATOM 2004 C C . SER A 1 263 ? -7.695 15.225 14.063 1.00 92.06 263 SER A C 1
ATOM 2006 O O . SER A 1 263 ? -7.381 14.123 14.519 1.00 92.06 263 SER A O 1
ATOM 2008 N N . PRO A 1 264 ? -7.789 16.307 14.866 1.00 91.19 264 PRO A N 1
ATOM 2009 C CA . PRO A 1 264 ? -7.428 16.275 16.292 1.00 91.19 264 PRO A CA 1
ATOM 2010 C C . PRO A 1 264 ? -8.140 15.160 17.067 1.00 91.19 264 PRO A C 1
ATOM 2012 O O . PRO A 1 264 ? -7.582 14.508 17.944 1.00 91.19 264 PRO A O 1
ATOM 2015 N N . SER A 1 265 ? -9.380 14.872 16.670 1.00 89.88 265 SER A N 1
ATOM 2016 C CA . SER A 1 265 ? -10.209 13.814 17.244 1.00 89.88 265 SER A CA 1
ATOM 2017 C C . SER A 1 265 ? -9.706 12.388 16.952 1.00 89.88 265 SER A C 1
ATOM 2019 O O . SER A 1 265 ? -10.145 11.438 17.606 1.00 89.88 265 SER A O 1
ATOM 2021 N N . ARG A 1 266 ? -8.834 12.222 15.955 1.00 91.94 266 ARG A N 1
ATOM 2022 C CA . ARG A 1 266 ? -8.325 10.953 15.414 1.00 91.94 266 ARG A CA 1
ATOM 2023 C C . ARG A 1 266 ? -6.803 10.837 15.460 1.00 91.94 266 ARG A C 1
ATOM 2025 O O . ARG A 1 266 ? -6.296 9.758 15.184 1.00 91.94 266 ARG A O 1
ATOM 2032 N N . TRP A 1 267 ? -6.098 11.867 15.925 1.00 94.19 267 TRP A N 1
ATOM 2033 C CA . TRP A 1 267 ? -4.650 11.847 16.145 1.00 94.19 267 TRP A CA 1
ATOM 2034 C C . TRP A 1 267 ? -4.133 10.598 16.891 1.00 94.19 267 TRP A C 1
ATOM 2036 O O . TRP A 1 267 ? -3.118 10.036 16.474 1.00 94.19 267 TRP A O 1
ATOM 2046 N N . PRO A 1 268 ? -4.831 10.053 17.914 1.00 95.06 268 PRO A N 1
ATOM 2047 C CA . PRO A 1 268 ? -4.397 8.809 18.554 1.00 95.06 268 PRO A CA 1
ATOM 2048 C C . PRO A 1 268 ? -4.340 7.590 17.617 1.00 95.06 268 PRO A C 1
ATOM 2050 O O . PRO A 1 268 ? -3.593 6.657 17.896 1.00 95.06 268 PRO A O 1
ATOM 2053 N N . LEU A 1 269 ? -5.084 7.581 16.503 1.00 93.44 269 LEU A N 1
ATOM 2054 C CA . LEU A 1 269 ? -4.981 6.544 15.468 1.00 93.44 269 LEU A CA 1
ATOM 2055 C C . LEU A 1 269 ? -3.662 6.650 14.699 1.00 93.44 269 LEU A C 1
ATOM 2057 O O . LEU A 1 269 ? -3.025 5.628 14.454 1.00 93.44 269 LEU A O 1
ATOM 2061 N N . PHE A 1 270 ? -3.240 7.871 14.356 1.00 95.25 270 PHE A N 1
ATOM 2062 C CA . PHE A 1 270 ? -1.945 8.118 13.721 1.00 95.25 270 PHE A CA 1
ATOM 2063 C C . PHE A 1 270 ? -0.799 7.679 14.641 1.00 95.25 270 PHE A C 1
ATOM 2065 O O . PHE A 1 270 ? 0.049 6.882 14.240 1.00 95.25 270 PHE A O 1
ATOM 2072 N N . VAL A 1 271 ? -0.834 8.102 15.910 1.00 95.62 271 VAL A N 1
ATOM 2073 C CA . VAL A 1 271 ? 0.150 7.678 16.921 1.00 95.62 271 VAL A CA 1
ATOM 2074 C C . VAL A 1 271 ? 0.160 6.157 17.073 1.00 95.62 271 VAL A C 1
ATOM 2076 O O . VAL A 1 271 ? 1.232 5.558 17.161 1.00 95.62 271 VAL A O 1
ATOM 2079 N N . ALA A 1 272 ? -1.005 5.506 17.046 1.00 94.62 272 ALA A N 1
ATOM 2080 C CA . ALA A 1 272 ? -1.085 4.051 17.088 1.00 94.62 272 ALA A CA 1
ATOM 2081 C C . ALA A 1 272 ? -0.494 3.384 15.840 1.00 94.62 272 ALA A C 1
ATOM 2083 O O . ALA A 1 272 ? 0.052 2.296 15.962 1.00 94.62 272 ALA A O 1
ATOM 2084 N N . MET A 1 273 ? -0.545 3.996 14.656 1.00 95.62 273 MET A N 1
ATOM 2085 C CA . MET A 1 273 ? 0.114 3.444 13.464 1.00 95.62 273 MET A CA 1
ATOM 2086 C C . MET A 1 273 ? 1.645 3.540 13.544 1.00 95.62 273 MET A C 1
ATOM 2088 O O . MET A 1 273 ? 2.349 2.691 13.005 1.00 95.62 273 MET A O 1
ATOM 2092 N N . VAL A 1 274 ? 2.178 4.549 14.237 1.00 96.06 274 VAL A N 1
ATOM 2093 C CA . VAL A 1 274 ? 3.627 4.691 14.465 1.00 96.06 274 VAL A CA 1
ATOM 2094 C C . VAL A 1 274 ? 4.100 3.776 15.595 1.00 96.06 274 VAL A C 1
ATOM 2096 O O . VAL A 1 274 ? 5.088 3.064 15.461 1.00 96.06 274 VAL A O 1
ATOM 2099 N N . THR A 1 275 ? 3.387 3.780 16.720 1.00 95.38 275 THR A N 1
ATOM 2100 C CA . THR A 1 275 ? 3.824 3.118 17.961 1.00 95.38 275 THR A CA 1
ATOM 2101 C C . THR A 1 275 ? 3.246 1.723 18.148 1.00 95.38 275 THR A C 1
ATOM 2103 O O . THR A 1 275 ? 3.724 0.982 18.997 1.00 95.38 275 THR A O 1
ATOM 2106 N N . THR A 1 276 ? 2.219 1.349 17.385 1.00 93.06 276 THR A N 1
ATOM 2107 C CA . THR A 1 276 ? 1.343 0.173 17.565 1.00 93.06 276 THR A CA 1
ATOM 2108 C C . THR A 1 276 ? 0.354 0.236 18.739 1.00 93.06 276 THR A C 1
ATOM 2110 O O . THR A 1 276 ? -0.550 -0.603 18.815 1.00 93.06 276 THR A O 1
ATOM 2113 N N . TRP A 1 277 ? 0.451 1.250 19.608 1.00 92.94 277 TRP A N 1
ATOM 2114 C CA . TRP A 1 277 ? -0.291 1.347 20.870 1.00 92.94 277 TRP A CA 1
ATOM 2115 C C . TRP A 1 277 ? -1.281 2.514 20.907 1.00 92.94 277 TRP A C 1
ATOM 2117 O O . TRP A 1 277 ? -1.075 3.560 20.298 1.00 92.94 277 TRP A O 1
ATOM 2127 N N . MET A 1 278 ? -2.352 2.347 21.681 1.00 93.19 278 MET A N 1
ATOM 2128 C CA . MET A 1 278 ? -3.402 3.343 21.885 1.00 93.19 278 MET A CA 1
ATOM 2129 C C . MET A 1 278 ? -3.850 3.366 23.348 1.00 93.19 278 MET A C 1
ATOM 2131 O O . MET A 1 278 ? -3.859 2.331 24.004 1.00 93.19 278 MET A O 1
ATOM 2135 N N . GLY A 1 279 ? -4.261 4.524 23.867 1.00 93.69 279 GLY A N 1
ATOM 2136 C CA . GLY A 1 279 ? -4.829 4.618 25.216 1.00 93.69 279 GLY A CA 1
ATOM 2137 C C . GLY A 1 279 ? -6.201 3.939 25.331 1.00 93.69 279 GLY A C 1
ATOM 2138 O O . GLY A 1 279 ? -7.081 4.169 24.499 1.00 93.69 279 GLY A O 1
ATOM 2139 N N . VAL A 1 280 ? -6.417 3.160 26.393 1.00 92.38 280 VAL A N 1
ATOM 2140 C CA . VAL A 1 280 ? -7.675 2.437 26.665 1.00 92.38 280 VAL A CA 1
ATOM 2141 C C . VAL A 1 280 ? -8.861 3.398 26.788 1.00 92.38 280 VAL A C 1
ATOM 2143 O O . VAL A 1 280 ? -9.927 3.119 26.246 1.00 92.38 280 VAL A O 1
ATOM 2146 N N . LYS A 1 281 ? -8.678 4.568 27.420 1.00 93.06 281 LYS A N 1
ATOM 2147 C CA . LYS A 1 281 ? -9.719 5.609 27.519 1.00 93.06 281 LYS A CA 1
ATOM 2148 C C . LYS A 1 281 ? -10.206 6.067 26.141 1.00 93.06 281 LYS A C 1
ATOM 2150 O O . LYS A 1 281 ? -11.408 6.170 25.915 1.00 93.06 281 LYS A O 1
ATOM 2155 N N . TYR A 1 282 ? -9.280 6.306 25.210 1.00 93.44 282 TYR A N 1
ATOM 2156 C CA . TYR A 1 282 ? -9.625 6.680 23.838 1.00 93.44 282 TYR A CA 1
ATOM 2157 C C . TYR A 1 282 ? -10.317 5.526 23.106 1.00 93.44 282 TYR A C 1
ATOM 2159 O O . TYR A 1 282 ? -11.350 5.735 22.471 1.00 93.44 282 TYR A O 1
ATOM 2167 N N . ALA A 1 283 ? -9.773 4.311 23.231 1.00 92.06 283 ALA A N 1
ATOM 2168 C CA . ALA A 1 283 ? -10.334 3.119 22.612 1.00 92.06 283 ALA A CA 1
ATOM 2169 C C . ALA A 1 283 ? -11.786 2.885 23.057 1.00 92.06 283 ALA A C 1
ATOM 2171 O O . ALA A 1 283 ? -12.660 2.772 22.208 1.00 92.06 283 ALA A O 1
ATOM 2172 N N . ARG A 1 284 ? -12.080 2.944 24.360 1.00 90.75 284 ARG A N 1
ATOM 2173 C CA . ARG A 1 284 ? -13.450 2.797 24.883 1.00 90.75 284 ARG A CA 1
ATOM 2174 C C . ARG A 1 284 ? -14.386 3.922 24.434 1.00 90.75 284 ARG A C 1
ATOM 2176 O O . ARG A 1 284 ? -15.540 3.663 24.117 1.00 90.75 284 ARG A O 1
ATOM 2183 N N . ALA A 1 285 ? -13.893 5.159 24.361 1.00 92.06 285 ALA A N 1
ATOM 2184 C CA . ALA A 1 285 ? -14.707 6.303 23.949 1.00 92.06 285 ALA A CA 1
ATOM 2185 C C . ALA A 1 285 ? -15.050 6.311 22.447 1.00 92.06 285 ALA A C 1
ATOM 2187 O O . ALA A 1 285 ? -16.100 6.824 22.065 1.00 92.06 285 ALA A O 1
ATOM 2188 N N . ARG A 1 286 ? -14.165 5.798 21.580 1.00 90.94 286 ARG A N 1
ATOM 2189 C CA . ARG A 1 286 ? -14.318 5.871 20.110 1.00 90.94 286 ARG A CA 1
ATOM 2190 C C . ARG A 1 286 ? -14.588 4.535 19.427 1.00 90.94 286 ARG A C 1
ATOM 2192 O O . ARG A 1 286 ? -15.073 4.529 18.301 1.00 90.94 286 ARG A O 1
ATOM 2199 N N . HIS A 1 287 ? -14.315 3.434 20.113 1.00 91.62 287 HIS A N 1
ATOM 2200 C CA . HIS A 1 287 ? -14.515 2.064 19.656 1.00 91.62 287 HIS A CA 1
ATOM 2201 C C . HIS A 1 287 ? -15.243 1.239 20.736 1.00 91.62 287 HIS A C 1
ATOM 2203 O O . HIS A 1 287 ? -14.710 0.234 21.201 1.00 91.62 287 HIS A O 1
ATOM 2209 N N . PRO A 1 288 ? -16.452 1.645 21.178 1.00 89.94 288 PRO A N 1
ATOM 2210 C CA . PRO A 1 288 ? -17.164 0.984 22.277 1.00 89.94 288 PRO A CA 1
ATOM 2211 C C . PRO A 1 288 ? -17.567 -0.470 21.985 1.00 89.94 288 PRO A C 1
ATOM 2213 O O . PRO A 1 288 ? -17.876 -1.214 22.906 1.00 89.94 288 PRO A O 1
ATOM 2216 N N . GLY A 1 289 ? -17.588 -0.884 20.716 1.00 87.25 289 GLY A N 1
ATOM 2217 C CA . GLY A 1 289 ? -17.820 -2.270 20.301 1.00 87.25 289 GLY A CA 1
ATOM 2218 C C . GLY A 1 289 ? -16.541 -3.097 20.163 1.00 87.25 289 GLY A C 1
ATOM 2219 O O . GLY A 1 289 ? -16.609 -4.241 19.717 1.00 87.25 289 GLY A O 1
ATOM 2220 N N . TRP A 1 290 ? -15.370 -2.531 20.467 1.00 87.50 290 TRP A N 1
ATOM 2221 C CA . TRP A 1 290 ? -14.104 -3.256 20.465 1.00 87.50 290 TRP A CA 1
ATOM 2222 C C . TRP A 1 290 ? -13.864 -3.902 21.831 1.00 87.50 290 TRP A C 1
ATOM 2224 O O . TRP A 1 290 ? -13.624 -3.202 22.810 1.00 87.50 290 TRP A O 1
ATOM 2234 N N . ALA A 1 291 ? -13.886 -5.235 21.880 1.00 80.94 291 ALA A N 1
ATOM 2235 C CA . ALA A 1 291 ? -13.484 -5.987 23.065 1.00 80.94 291 ALA A CA 1
ATOM 2236 C C . ALA A 1 291 ? -11.973 -5.818 23.319 1.00 80.94 291 ALA A C 1
ATOM 2238 O O . ALA A 1 291 ? -11.159 -6.054 22.418 1.00 80.94 291 ALA A O 1
ATOM 2239 N N . ILE A 1 292 ? -11.594 -5.403 24.532 1.00 78.12 292 ILE A N 1
ATOM 2240 C CA . ILE A 1 292 ? -10.206 -5.085 24.912 1.00 78.12 292 ILE A CA 1
ATOM 2241 C C . ILE A 1 292 ? -9.781 -5.928 26.120 1.00 78.12 292 ILE A C 1
ATOM 2243 O O . ILE A 1 292 ? -10.465 -5.941 27.139 1.00 78.12 292 ILE A O 1
ATOM 2247 N N . GLY A 1 293 ? -8.605 -6.561 26.048 1.00 67.19 293 GLY A N 1
ATOM 2248 C CA . GLY A 1 293 ? -8.027 -7.316 27.168 1.00 67.19 293 GLY A CA 1
ATOM 2249 C C . GLY A 1 293 ? -8.883 -8.524 27.554 1.00 67.19 293 GLY A C 1
ATOM 2250 O O . GLY A 1 293 ? -9.212 -9.339 26.693 1.00 67.19 293 GLY A O 1
ATOM 2251 N N . ASP A 1 294 ? -9.271 -8.615 28.825 1.00 59.06 294 ASP A N 1
ATOM 2252 C CA . ASP A 1 294 ? -10.033 -9.744 29.381 1.00 59.06 294 ASP A CA 1
ATOM 2253 C C . ASP A 1 294 ? -11.398 -9.929 28.704 1.00 59.06 294 ASP A C 1
ATOM 2255 O O . ASP A 1 294 ? -11.853 -11.054 28.525 1.00 59.06 294 ASP A O 1
ATOM 2259 N N . GLU A 1 295 ? -12.013 -8.842 28.223 1.00 65.94 295 GLU A N 1
ATOM 2260 C CA . GLU A 1 295 ? -13.251 -8.888 27.431 1.00 65.94 295 GLU A CA 1
ATOM 2261 C C . GLU A 1 295 ? -13.044 -9.623 26.096 1.00 65.94 295 GLU A C 1
ATOM 2263 O O . GLU A 1 295 ? -13.935 -10.327 25.625 1.00 65.94 295 GLU A O 1
ATOM 2268 N N . ALA A 1 296 ? -11.862 -9.489 25.483 1.00 61.62 296 ALA A N 1
ATOM 2269 C CA . ALA A 1 296 ? -11.520 -10.191 24.247 1.00 61.62 296 ALA A CA 1
ATOM 2270 C C . ALA A 1 296 ? -11.191 -11.671 24.503 1.00 61.62 296 ALA A C 1
ATOM 2272 O O . ALA A 1 296 ? -11.539 -12.523 23.688 1.00 61.62 296 ALA A O 1
ATOM 2273 N N . LEU A 1 297 ? -10.562 -11.981 25.644 1.00 54.62 297 LEU A N 1
ATOM 2274 C CA . LEU A 1 297 ? -10.274 -13.355 26.073 1.00 54.62 297 LEU A CA 1
ATOM 2275 C C . LEU A 1 297 ? -11.551 -14.114 26.468 1.00 54.62 297 LEU A C 1
ATOM 2277 O O . LEU A 1 297 ? -11.686 -15.292 26.147 1.00 54.62 297 LEU A O 1
ATOM 2281 N N . ALA A 1 298 ? -12.503 -13.434 27.111 1.00 55.88 298 ALA A N 1
ATOM 2282 C CA . ALA A 1 298 ? -13.809 -13.990 27.456 1.00 55.88 298 ALA A CA 1
ATOM 2283 C C . ALA A 1 298 ? -14.723 -14.162 26.227 1.00 55.88 298 ALA A C 1
ATOM 2285 O O . ALA A 1 298 ? -15.507 -15.108 26.175 1.00 55.88 298 ALA A O 1
ATOM 2286 N N . ALA A 1 299 ? -14.617 -13.275 25.228 1.00 56.66 299 ALA A N 1
ATOM 2287 C CA . ALA A 1 299 ? -15.399 -13.353 23.992 1.00 56.66 299 ALA A CA 1
ATOM 2288 C C . ALA A 1 299 ? -14.903 -14.433 23.010 1.00 56.66 299 ALA A C 1
ATOM 2290 O O . ALA A 1 299 ? -15.704 -14.949 22.231 1.00 56.66 299 ALA A O 1
ATOM 2291 N N . GLU A 1 300 ? -13.617 -14.804 23.050 1.00 53.03 300 GLU A N 1
ATOM 2292 C CA . GLU A 1 300 ? -13.053 -15.910 22.264 1.00 53.03 300 GLU A CA 1
ATOM 2293 C C . GLU A 1 300 ? -12.130 -16.808 23.119 1.00 53.03 300 GLU A C 1
ATOM 2295 O O . GLU A 1 300 ? -10.909 -16.620 23.127 1.00 53.03 300 GLU A O 1
ATOM 2300 N N . PRO A 1 301 ? -12.670 -17.858 23.774 1.00 46.19 301 PRO A N 1
ATOM 2301 C CA . PRO A 1 301 ? -11.898 -18.786 24.613 1.00 46.19 301 PRO A CA 1
ATOM 2302 C C . PRO A 1 301 ? -10.732 -19.474 23.881 1.00 46.19 301 PRO A C 1
ATOM 2304 O O . PRO A 1 301 ? -9.743 -19.873 24.495 1.00 46.19 301 PRO A O 1
ATOM 2307 N N . SER A 1 302 ? -10.794 -19.575 22.548 1.00 43.97 302 SER A N 1
ATOM 2308 C CA . SER A 1 302 ? -9.707 -20.090 21.703 1.00 43.97 302 SER A CA 1
ATOM 2309 C C . SER A 1 302 ? -8.438 -19.227 21.723 1.00 43.97 302 SER A C 1
ATOM 2311 O O . SER A 1 302 ? -7.358 -19.733 21.405 1.00 43.97 302 SER A O 1
ATOM 2313 N N . LEU A 1 303 ? -8.535 -17.949 22.112 1.00 42.66 303 LEU A N 1
ATOM 2314 C CA . LEU A 1 303 ? -7.392 -17.044 22.284 1.00 42.66 303 LEU A CA 1
ATOM 2315 C C . LEU A 1 303 ? -6.688 -17.225 23.642 1.00 42.66 303 LEU A C 1
ATOM 2317 O O . LEU A 1 303 ? -5.506 -16.891 23.751 1.00 42.66 303 LEU A O 1
ATOM 2321 N N . ALA A 1 304 ? -7.360 -17.811 24.643 1.00 40.34 304 ALA A N 1
ATOM 2322 C CA . ALA A 1 304 ? -6.809 -18.031 25.985 1.00 40.34 304 ALA A CA 1
ATOM 2323 C C . ALA A 1 304 ? -5.640 -19.036 26.001 1.00 40.34 304 ALA A C 1
ATOM 2325 O O . ALA A 1 304 ? -4.704 -18.889 26.779 1.00 40.34 304 ALA A O 1
ATOM 2326 N N . SER A 1 305 ? -5.618 -19.996 25.068 1.00 39.06 305 SER A N 1
ATOM 2327 C CA . SER A 1 305 ? -4.535 -20.992 24.937 1.00 39.06 305 SER A CA 1
ATOM 2328 C C . SER A 1 305 ? -3.182 -20.428 24.464 1.00 39.06 305 SER A C 1
ATOM 2330 O O . SER A 1 305 ? -2.212 -21.176 24.342 1.00 39.06 305 SER A O 1
ATOM 2332 N N . LYS A 1 306 ? -3.095 -19.125 24.152 1.00 41.94 306 LYS A N 1
ATOM 2333 C CA . LYS A 1 306 ? -1.901 -18.490 23.560 1.00 41.94 306 LYS A CA 1
ATOM 2334 C C . LYS A 1 306 ? -1.322 -17.341 24.386 1.00 41.94 306 LYS A C 1
ATOM 2336 O O . LYS A 1 306 ? -0.417 -16.655 23.902 1.00 41.94 306 LYS A O 1
ATOM 2341 N N . VAL A 1 307 ? -1.813 -17.123 25.604 1.00 40.22 307 VAL A N 1
ATOM 2342 C CA . VAL A 1 307 ? -1.224 -16.151 26.528 1.00 40.22 307 VAL A CA 1
ATOM 2343 C C . VAL A 1 307 ? -0.038 -16.821 27.218 1.00 40.22 307 VAL A C 1
ATOM 2345 O O . VAL A 1 307 ? -0.208 -17.710 28.043 1.00 40.22 307 VAL A O 1
ATOM 2348 N N . VAL A 1 308 ? 1.178 -16.405 26.856 1.00 42.12 308 VAL A N 1
ATOM 2349 C CA . VAL A 1 308 ? 2.326 -16.583 27.750 1.00 42.12 308 VAL A CA 1
ATOM 2350 C C . VAL A 1 308 ? 2.066 -15.612 28.889 1.00 42.12 308 VAL A C 1
ATOM 2352 O O . VAL A 1 308 ? 2.134 -14.402 28.679 1.00 42.12 308 VAL A O 1
ATOM 2355 N N . ALA A 1 309 ? 1.653 -16.140 30.039 1.00 36.94 309 ALA A N 1
ATOM 2356 C CA . ALA A 1 309 ? 1.623 -15.368 31.266 1.00 36.94 309 ALA A CA 1
ATOM 2357 C C . ALA A 1 309 ? 3.054 -14.885 31.521 1.00 36.94 309 ALA A C 1
ATOM 2359 O O . ALA A 1 309 ? 3.971 -15.695 31.654 1.00 36.94 309 ALA A O 1
ATOM 2360 N N . GLU A 1 310 ? 3.258 -13.573 31.506 1.00 37.94 310 GLU A N 1
ATOM 2361 C CA . GLU A 1 310 ? 4.461 -13.002 32.098 1.00 37.94 310 GLU A CA 1
ATOM 2362 C C . GLU A 1 310 ? 4.367 -13.288 33.607 1.00 37.94 310 GLU A C 1
ATOM 2364 O O . GLU A 1 310 ? 3.284 -13.101 34.177 1.00 37.94 310 GLU A O 1
ATOM 2369 N N . PRO A 1 311 ? 5.418 -13.829 34.248 1.00 39.47 311 PRO A N 1
ATOM 2370 C CA . PRO A 1 311 ? 5.369 -14.085 35.675 1.00 39.47 311 PRO A CA 1
ATOM 2371 C C . PRO A 1 311 ? 5.195 -12.749 36.391 1.00 39.47 311 PRO A C 1
ATOM 2373 O O . PRO A 1 311 ? 5.934 -11.796 36.142 1.00 39.47 311 PRO A O 1
ATOM 2376 N N . ALA A 1 312 ? 4.173 -12.690 37.241 1.00 40.84 312 ALA A N 1
ATOM 2377 C CA . ALA A 1 312 ? 3.997 -11.598 38.173 1.00 40.84 312 ALA A CA 1
ATOM 2378 C C . ALA A 1 312 ? 5.256 -11.486 39.041 1.00 40.84 312 ALA A C 1
ATOM 2380 O O . ALA A 1 312 ? 5.737 -12.488 39.566 1.00 40.84 312 ALA A O 1
ATOM 2381 N N . ASP A 1 313 ? 5.734 -10.254 39.165 1.00 44.06 313 ASP A N 1
ATOM 2382 C CA . ASP A 1 313 ? 6.628 -9.775 40.210 1.00 44.06 313 ASP A CA 1
ATOM 2383 C C . ASP A 1 313 ? 8.061 -10.341 40.220 1.00 44.06 313 ASP A C 1
ATOM 2385 O O . ASP A 1 313 ? 8.357 -11.431 40.705 1.00 44.06 313 ASP A O 1
ATOM 2389 N N . ALA A 1 314 ? 8.999 -9.496 39.790 1.00 36.50 314 ALA A N 1
ATOM 2390 C CA . ALA A 1 314 ? 10.306 -9.406 40.424 1.00 36.50 314 ALA A CA 1
ATOM 2391 C C . ALA A 1 314 ? 10.560 -7.926 40.745 1.00 36.50 314 ALA A C 1
ATOM 2393 O O . ALA A 1 314 ? 10.477 -7.073 39.861 1.00 36.50 314 ALA A O 1
ATOM 2394 N N . HIS A 1 315 ? 10.754 -7.688 42.040 1.00 39.28 315 HIS A N 1
ATOM 2395 C CA . HIS A 1 315 ? 10.932 -6.420 42.746 1.00 39.28 315 HIS A CA 1
ATOM 2396 C C . HIS A 1 315 ? 11.912 -5.428 42.112 1.00 39.28 315 HIS A C 1
ATOM 2398 O O . HIS A 1 315 ? 12.937 -5.875 41.550 1.00 39.28 315 HIS A O 1
#